Protein AF-A0A6C0CQ91-F1 (afdb_monomer_lite)

Secondary structure (DSSP, 8-state):
-HHHHHHHHHHHHHHHHHHHHHHHHHHHHHHHHTTTTTTTHHHHHHHHHHHHHHHHHHHHTT--TTHHHHHHHHHHHHHHHHHHHHHHHHHHHHHHHHHHHHHHHHHTTS---PPPEEEEEEEE-TTS-EEEEEEETTS-EEE-SHHHHTTTTS--HHHHHHHHHHHHHHHHHHHHHHHHHHHHHH-EEEEEEEEETTEEEEEEEEE-TTS-EEE-SHHHHHHS--HHHHHHTT-

pLDDT: mean 78.77, std 13.55, range [39.09, 92.25]

Organism: NCBI:txid1070528

Foldseek 3Di:
DVVVVVVVVVVVVVVVVLVVVLVVVLVVVCVVPPPVCPPVALVSLVVVLVVLVVVLVVVVVVDDPPVNVVSVSVSVSVNVNSVVRNVVRVVVVVVVVVVVVVVCVVVVVDDDDDAAFDDWDWDADPVRDIKIWTQGPVRAIDMPDPQCVVVVNPDDPVRVVVVVVVVVVVVVVVVVVVVVVVQVVPWDKDWDWDDDPPDTDIKIWTAGPVLQIDIPDPCCVVPVDDPVCVVVSPD

Structure (mmCIF, N/CA/C/O backbone):
data_AF-A0A6C0CQ91-F1
#
_entry.id   AF-A0A6C0CQ91-F1
#
loop_
_atom_site.group_PDB
_atom_site.id
_atom_site.type_symbol
_atom_site.label_atom_id
_atom_site.label_alt_id
_atom_site.label_comp_id
_atom_site.label_asym_id
_atom_site.label_entity_id
_atom_site.label_seq_id
_atom_site.pdbx_PDB_ins_code
_atom_site.Cartn_x
_atom_site.Cartn_y
_atom_site.Cartn_z
_atom_site.occupancy
_atom_site.B_iso_or_equiv
_atom_site.auth_seq_id
_atom_site.auth_comp_id
_atom_site.auth_asym_id
_atom_site.auth_atom_id
_atom_site.pdbx_PDB_model_num
ATOM 1 N N . MET A 1 1 ? -11.172 -2.357 36.834 1.00 54.47 1 MET A N 1
ATOM 2 C CA . MET A 1 1 ? -10.692 -3.351 35.844 1.00 54.47 1 MET A CA 1
ATOM 3 C C . MET A 1 1 ? -11.789 -4.317 35.374 1.00 54.47 1 MET A C 1
ATOM 5 O O . MET A 1 1 ? -11.881 -4.530 34.175 1.00 54.47 1 MET A O 1
ATOM 9 N N . GLY A 1 2 ? -12.687 -4.817 36.240 1.00 61.41 2 GLY A N 1
ATOM 10 C CA . GLY A 1 2 ? -13.741 -5.777 35.837 1.00 61.41 2 GLY A CA 1
ATOM 11 C C . GLY A 1 2 ? -14.764 -5.293 34.789 1.00 61.41 2 GLY A C 1
ATOM 12 O O . GLY A 1 2 ? -15.138 -6.052 33.903 1.00 61.41 2 GLY A O 1
ATOM 13 N N . GLN A 1 3 ? -15.167 -4.016 34.804 1.00 64.69 3 GLN A N 1
ATOM 14 C CA . GLN A 1 3 ? -16.148 -3.487 33.835 1.00 64.69 3 GLN A CA 1
ATOM 15 C C . GLN A 1 3 ? -15.609 -3.397 32.393 1.00 64.69 3 GLN A C 1
ATOM 17 O O . GLN A 1 3 ? -16.363 -3.524 31.430 1.00 64.69 3 GLN A O 1
ATOM 22 N N . GLN A 1 4 ? -14.299 -3.198 32.225 1.00 68.19 4 GLN A N 1
ATOM 23 C CA . GLN A 1 4 ? -13.660 -3.131 30.906 1.00 68.19 4 GLN A CA 1
ATOM 24 C C . GLN A 1 4 ? -13.509 -4.523 30.282 1.00 68.19 4 GLN A C 1
ATOM 26 O O . GLN A 1 4 ? -13.665 -4.677 29.071 1.00 68.19 4 GLN A O 1
ATOM 31 N N . GLN A 1 5 ? -13.267 -5.534 31.116 1.00 72.81 5 GLN A N 1
ATOM 32 C CA . GLN A 1 5 ? -13.152 -6.923 30.690 1.00 72.81 5 GLN A CA 1
ATOM 33 C C . GLN A 1 5 ? -14.504 -7.498 30.253 1.00 72.81 5 GLN A C 1
ATOM 35 O O . GLN A 1 5 ? -14.603 -8.015 29.143 1.00 72.81 5 GLN A O 1
ATOM 40 N N . ALA A 1 6 ? -15.568 -7.263 31.028 1.00 74.69 6 ALA A N 1
ATOM 41 C CA . ALA A 1 6 ? -16.928 -7.643 30.639 1.00 74.69 6 ALA A CA 1
ATOM 42 C C . ALA A 1 6 ? -17.361 -6.979 29.316 1.00 74.69 6 ALA A C 1
ATOM 44 O O . ALA A 1 6 ? -17.930 -7.621 28.435 1.00 74.69 6 ALA A O 1
ATOM 45 N N . LYS A 1 7 ? -17.023 -5.695 29.115 1.00 81.31 7 LYS A N 1
ATOM 46 C CA . LYS A 1 7 ? -17.299 -4.994 27.850 1.00 81.31 7 LYS A CA 1
ATOM 47 C C . LYS A 1 7 ? -16.539 -5.608 26.669 1.00 81.31 7 LYS A C 1
ATOM 49 O O . LYS A 1 7 ? -17.087 -5.666 25.572 1.00 81.31 7 LYS A O 1
ATOM 54 N N . ARG A 1 8 ? -15.300 -6.071 26.873 1.00 79.75 8 ARG A N 1
ATOM 55 C CA . ARG A 1 8 ? -14.505 -6.760 25.842 1.00 79.75 8 ARG A CA 1
ATOM 56 C C . ARG A 1 8 ? -15.123 -8.108 25.465 1.00 79.75 8 ARG A C 1
ATOM 58 O O . ARG A 1 8 ? -15.250 -8.389 24.279 1.00 79.75 8 ARG A O 1
ATOM 65 N N . GLU A 1 9 ? -15.542 -8.898 26.447 1.00 83.31 9 GLU A N 1
ATOM 66 C CA . GLU A 1 9 ? -16.174 -10.208 26.232 1.00 83.31 9 GLU A CA 1
ATOM 67 C C . GLU A 1 9 ? -17.495 -10.085 25.460 1.00 83.31 9 GLU A C 1
ATOM 69 O O . GLU A 1 9 ? -17.709 -10.804 24.483 1.00 83.31 9 GLU A O 1
ATOM 74 N N . ILE A 1 10 ? -18.324 -9.089 25.796 1.00 90.19 10 ILE A N 1
ATOM 75 C CA . ILE A 1 10 ? -19.561 -8.787 25.058 1.00 90.19 10 ILE A CA 1
ATOM 76 C C . ILE A 1 10 ? -19.263 -8.440 23.592 1.00 90.19 10 ILE A C 1
ATOM 78 O O . ILE A 1 10 ? -19.958 -8.913 22.696 1.00 90.19 10 ILE A O 1
ATOM 82 N N . ARG A 1 11 ? -18.223 -7.639 23.320 1.00 84.44 11 ARG A N 1
ATOM 83 C CA . ARG A 1 11 ? -17.860 -7.259 21.942 1.00 84.44 11 ARG A CA 1
ATOM 84 C C . ARG A 1 11 ? -17.362 -8.438 21.114 1.00 84.44 11 ARG A C 1
ATOM 86 O O . ARG A 1 11 ? -17.703 -8.517 19.939 1.00 84.44 11 ARG A O 1
ATOM 93 N N . ILE A 1 12 ? -16.593 -9.346 21.714 1.00 86.88 12 ILE A N 1
ATOM 94 C CA . ILE A 1 12 ? -16.134 -10.570 21.041 1.00 86.88 12 ILE A CA 1
ATOM 95 C C . ILE A 1 12 ? -17.333 -11.456 20.689 1.00 86.88 12 ILE A C 1
ATOM 97 O O . ILE A 1 12 ? -17.435 -11.917 19.556 1.00 86.88 12 ILE A O 1
ATOM 101 N N . SER A 1 13 ? -18.270 -11.633 21.625 1.00 90.38 13 SER A N 1
ATOM 102 C CA . SER A 1 13 ? -19.502 -12.391 21.381 1.00 90.38 13 SER A CA 1
ATOM 103 C C . SER A 1 13 ? -20.333 -11.780 20.244 1.00 90.38 13 SER A C 1
ATOM 105 O O . SER A 1 13 ? -20.653 -12.467 19.279 1.00 90.38 13 SER A O 1
ATOM 107 N N . GLN A 1 14 ? -20.570 -10.462 20.283 1.00 84.81 14 GLN A N 1
ATOM 108 C CA . GLN A 1 14 ? -21.278 -9.742 19.216 1.00 84.81 14 GLN A CA 1
ATOM 109 C C . GLN A 1 14 ? -20.612 -9.912 17.845 1.00 84.81 14 GLN A C 1
ATOM 111 O O . GLN A 1 14 ? -21.302 -10.110 16.848 1.00 84.81 14 GLN A O 1
ATOM 116 N N . TYR A 1 15 ? -19.280 -9.842 17.787 1.00 87.38 15 TYR A N 1
ATOM 117 C CA . TYR A 1 15 ? -18.539 -10.046 16.545 1.00 87.38 15 TYR A CA 1
ATOM 118 C C . TYR A 1 15 ? -18.723 -11.465 15.996 1.00 87.38 15 TYR A C 1
ATOM 120 O O . TYR A 1 15 ? -18.951 -11.623 14.799 1.00 87.38 15 TYR A O 1
ATOM 128 N N . ASN A 1 16 ? -18.670 -12.488 16.855 1.00 88.06 16 ASN A N 1
ATOM 129 C CA . ASN A 1 16 ? -18.864 -13.878 16.438 1.00 88.06 16 ASN A CA 1
ATOM 130 C C . ASN A 1 16 ? -20.262 -14.110 15.856 1.00 88.06 16 ASN A C 1
ATOM 132 O O . ASN A 1 16 ? -20.370 -14.699 14.786 1.00 88.06 16 ASN A O 1
ATOM 136 N N . THR A 1 17 ? -21.307 -13.567 16.485 1.00 89.06 17 THR A N 1
ATOM 137 C CA . THR A 1 17 ? -22.676 -13.651 15.951 1.00 89.06 17 THR A CA 1
ATOM 138 C C . THR A 1 17 ? -22.790 -13.004 14.569 1.00 89.06 17 THR A C 1
ATOM 140 O O . THR A 1 17 ? -23.339 -13.600 13.647 1.00 89.06 17 THR A O 1
ATOM 143 N N . ILE A 1 18 ? -22.227 -11.803 14.394 1.00 88.88 18 ILE A N 1
ATOM 144 C CA . ILE A 1 18 ? -22.249 -11.094 13.102 1.00 88.88 18 ILE A CA 1
ATOM 145 C C . ILE A 1 18 ? -21.455 -11.866 12.040 1.00 88.88 18 ILE A C 1
ATOM 147 O O . ILE A 1 18 ? -21.858 -11.919 10.880 1.00 88.88 18 ILE A O 1
ATOM 151 N N . ARG A 1 19 ? -20.328 -12.477 12.420 1.00 90.62 19 ARG A N 1
ATOM 152 C CA . ARG A 1 19 ? -19.508 -13.299 11.524 1.00 90.62 19 ARG A CA 1
ATOM 153 C C . ARG A 1 19 ? -20.273 -14.524 11.022 1.00 90.62 19 ARG A C 1
ATOM 155 O O . ARG A 1 19 ? -20.194 -14.823 9.835 1.00 90.62 19 ARG A O 1
ATOM 162 N N . GLU A 1 20 ? -20.966 -15.234 11.907 1.00 91.69 20 GLU A N 1
ATOM 163 C CA . GLU A 1 20 ? -21.774 -16.407 11.545 1.00 91.69 20 GLU A CA 1
ATOM 164 C C . GLU A 1 20 ? -22.897 -16.025 10.579 1.00 91.69 20 GLU A C 1
ATOM 166 O O . GLU A 1 20 ? -23.086 -16.670 9.551 1.00 91.69 20 GLU A O 1
ATOM 171 N N . GLU A 1 21 ? -23.579 -14.916 10.846 1.00 90.88 21 GLU A N 1
ATOM 172 C CA . GLU A 1 21 ? -24.606 -14.392 9.952 1.00 90.88 21 GLU A CA 1
ATOM 173 C C . GLU A 1 21 ? -24.046 -14.001 8.576 1.00 90.88 21 GLU A C 1
ATOM 175 O O . GLU A 1 21 ? -24.603 -14.379 7.543 1.00 90.88 21 GLU A O 1
ATOM 180 N N . ALA A 1 22 ? -22.920 -13.281 8.544 1.00 89.81 22 ALA A N 1
ATOM 181 C CA . ALA A 1 22 ? -22.248 -12.920 7.300 1.00 89.81 22 ALA A CA 1
ATOM 182 C C . ALA A 1 22 ? -21.862 -14.171 6.491 1.00 89.81 22 ALA A C 1
ATOM 184 O O . ALA A 1 22 ? -22.072 -14.204 5.276 1.00 89.81 22 ALA A O 1
ATOM 185 N N . PHE A 1 23 ? -21.380 -15.218 7.167 1.00 89.25 23 PHE A N 1
ATOM 186 C CA . PHE A 1 23 ? -21.030 -16.496 6.555 1.00 89.25 23 PHE A CA 1
ATOM 187 C C . PHE A 1 23 ? -22.239 -17.207 5.931 1.00 89.25 23 PHE A C 1
ATOM 189 O O . PHE A 1 23 ? -22.156 -17.653 4.786 1.00 89.25 23 PHE A O 1
ATOM 196 N N . GLU A 1 24 ? -23.380 -17.264 6.621 1.00 91.50 24 GLU A N 1
ATOM 197 C CA . GLU A 1 24 ? -24.603 -17.856 6.059 1.00 91.50 24 GLU A CA 1
ATOM 198 C C . GLU A 1 24 ? -25.122 -17.065 4.846 1.00 91.50 24 GLU A C 1
ATOM 200 O O . GLU A 1 24 ? -25.529 -17.653 3.839 1.00 91.50 24 GLU A O 1
ATOM 205 N N . ILE A 1 25 ? -25.033 -15.730 4.882 1.00 89.88 25 ILE A N 1
ATOM 206 C CA . ILE A 1 25 ? -25.362 -14.875 3.731 1.00 89.88 25 ILE A CA 1
ATOM 207 C C . ILE A 1 25 ? -24.431 -15.170 2.550 1.00 89.88 25 ILE A C 1
ATOM 209 O O . ILE A 1 25 ? -24.906 -15.303 1.419 1.00 89.88 25 ILE A O 1
ATOM 213 N N . PHE A 1 26 ? -23.122 -15.277 2.795 1.00 90.06 26 PHE A N 1
ATOM 214 C CA . PHE A 1 26 ? -22.146 -15.639 1.768 1.00 90.06 26 PHE A CA 1
ATOM 215 C C . PHE A 1 26 ? -22.482 -17.000 1.159 1.00 90.06 26 PHE A C 1
ATOM 217 O O . PHE A 1 26 ? -22.605 -17.100 -0.056 1.00 90.06 26 PHE A O 1
ATOM 224 N N . LYS A 1 27 ? -22.715 -18.024 1.986 1.00 89.75 27 LYS A N 1
ATOM 225 C CA . LYS A 1 27 ? -23.046 -19.380 1.536 1.00 89.75 27 LYS A CA 1
ATOM 226 C C . LYS A 1 27 ? -24.285 -19.404 0.642 1.00 89.75 27 LYS A C 1
ATOM 228 O O . LYS A 1 27 ? -24.258 -20.027 -0.419 1.00 89.75 27 LYS A O 1
ATOM 233 N N . LYS A 1 28 ? -25.346 -18.692 1.037 1.00 89.88 28 LYS A N 1
ATOM 234 C CA . LYS A 1 28 ? -26.568 -18.560 0.235 1.00 89.88 28 LYS A CA 1
ATOM 235 C C . LYS A 1 28 ? -26.280 -17.899 -1.116 1.00 89.88 28 LYS A C 1
ATOM 237 O O . LYS A 1 28 ? -26.593 -18.473 -2.150 1.00 89.88 28 LYS A O 1
ATOM 242 N N . LYS A 1 29 ? -25.616 -16.738 -1.117 1.00 84.56 29 LYS A N 1
ATOM 243 C CA . LYS A 1 29 ? -25.296 -16.001 -2.353 1.00 84.56 29 LYS A CA 1
ATOM 244 C C . LYS A 1 29 ? -24.338 -16.770 -3.263 1.00 84.56 29 LYS A C 1
ATOM 246 O O . LYS A 1 29 ? -24.513 -16.759 -4.473 1.00 84.56 29 LYS A O 1
ATOM 251 N N . ASN A 1 30 ? -23.354 -17.457 -2.698 1.00 85.44 30 ASN A N 1
ATOM 252 C CA . ASN A 1 30 ? -22.421 -18.281 -3.455 1.00 85.44 30 ASN A CA 1
ATOM 253 C C . ASN A 1 30 ? -23.129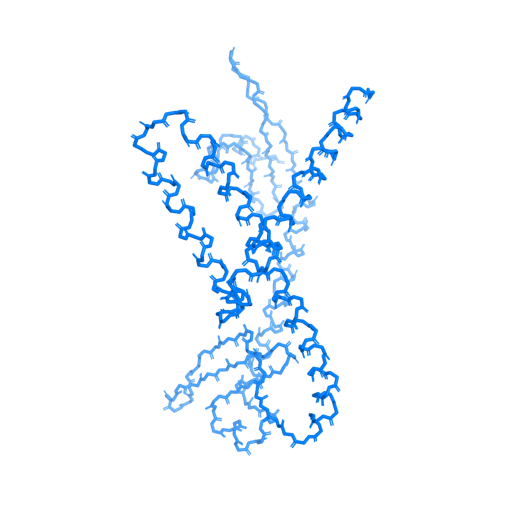 -19.480 -4.104 1.00 85.44 30 ASN A C 1
ATOM 255 O O . ASN A 1 30 ? -22.765 -19.882 -5.201 1.00 85.44 30 ASN A O 1
ATOM 259 N N . SER A 1 31 ? -24.177 -20.023 -3.475 1.00 84.31 31 SER A N 1
ATOM 260 C CA . SER A 1 31 ? -25.025 -21.038 -4.112 1.00 84.31 31 SER A CA 1
ATOM 261 C C . SER A 1 31 ? -25.822 -20.485 -5.299 1.00 84.31 31 SER A C 1
ATOM 263 O O . SER A 1 31 ? -26.063 -21.225 -6.248 1.00 84.31 31 SER A O 1
ATOM 265 N N . ASP A 1 32 ? -26.240 -19.217 -5.242 1.00 82.31 32 ASP A N 1
ATOM 266 C CA . ASP A 1 32 ? -27.055 -18.576 -6.284 1.00 82.31 32 ASP A CA 1
ATOM 267 C C . ASP A 1 32 ? -26.213 -18.095 -7.483 1.00 82.31 32 ASP A C 1
ATOM 269 O O . ASP A 1 32 ? -26.643 -18.208 -8.630 1.00 82.31 32 ASP A O 1
ATOM 273 N N . TYR A 1 33 ? -25.023 -17.538 -7.225 1.00 77.44 33 TYR A N 1
ATOM 274 C CA . TYR A 1 33 ? -24.194 -16.851 -8.230 1.00 77.44 33 TYR A CA 1
ATOM 275 C C . TYR A 1 33 ? -22.853 -17.539 -8.517 1.00 77.44 33 TYR A C 1
ATOM 277 O O . TYR A 1 33 ? -22.133 -17.106 -9.417 1.00 77.44 33 TYR A O 1
ATOM 285 N N . GLY A 1 34 ? -22.505 -18.593 -7.774 1.00 80.19 34 GLY A N 1
ATOM 286 C CA . GLY A 1 34 ? -21.203 -19.245 -7.873 1.00 80.19 34 GLY A CA 1
ATOM 287 C C . GLY A 1 34 ? -20.044 -18.283 -7.604 1.00 80.19 34 GLY A C 1
ATOM 288 O O . GLY A 1 34 ? -20.176 -17.296 -6.878 1.00 80.19 34 GLY A O 1
ATOM 289 N N . ASP A 1 35 ? -18.915 -18.555 -8.253 1.00 82.00 35 ASP A N 1
ATOM 290 C CA . ASP A 1 35 ? -17.657 -17.818 -8.090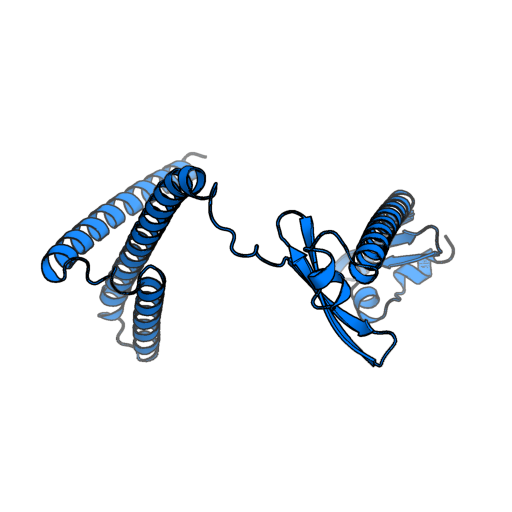 1.00 82.00 35 ASP A CA 1
ATOM 291 C C . ASP A 1 35 ? -17.579 -16.525 -8.930 1.00 82.00 35 ASP A C 1
ATOM 293 O O . ASP A 1 35 ? -16.509 -16.025 -9.260 1.00 82.00 35 ASP A O 1
ATOM 297 N N . ALA A 1 36 ? -18.725 -15.931 -9.281 1.00 77.56 36 ALA A N 1
ATOM 298 C CA . ALA A 1 36 ? -18.793 -14.722 -10.113 1.00 77.56 36 ALA A CA 1
ATOM 299 C C . ALA A 1 36 ? -18.080 -13.495 -9.498 1.00 77.56 36 ALA A C 1
ATOM 301 O O . ALA A 1 36 ? -17.909 -12.463 -10.149 1.00 77.56 36 ALA A O 1
ATOM 302 N N . PHE A 1 37 ? -17.691 -13.557 -8.219 1.00 79.94 37 PHE A N 1
ATOM 303 C CA . PHE A 1 37 ? -16.896 -12.511 -7.576 1.00 79.94 37 PHE A CA 1
ATOM 304 C C . PHE A 1 37 ? -15.397 -12.599 -7.921 1.00 79.94 37 PHE A C 1
ATOM 306 O O . PHE A 1 37 ? -14.697 -11.594 -7.772 1.00 79.94 37 PHE A O 1
ATOM 313 N N . ALA A 1 38 ? -14.913 -13.748 -8.406 1.00 82.56 38 ALA A N 1
ATOM 314 C CA . ALA A 1 38 ? -13.518 -13.982 -8.770 1.00 82.56 38 ALA A CA 1
ATOM 315 C C . ALA A 1 38 ? -13.150 -13.484 -10.180 1.00 82.56 38 ALA A C 1
ATOM 317 O O . ALA A 1 38 ? -11.978 -13.193 -10.425 1.00 82.56 38 ALA A O 1
ATOM 318 N N . ASP A 1 39 ? -14.128 -13.302 -11.077 1.00 81.38 39 ASP A N 1
ATOM 319 C CA . ASP A 1 39 ? -13.926 -12.973 -12.504 1.00 81.38 39 ASP A CA 1
ATOM 320 C C . ASP A 1 39 ? -12.984 -11.782 -12.756 1.00 81.38 39 ASP A C 1
ATOM 322 O O . ASP A 1 39 ? -12.209 -11.761 -13.711 1.00 81.38 39 ASP A O 1
ATOM 326 N N . TYR A 1 40 ? -13.035 -10.774 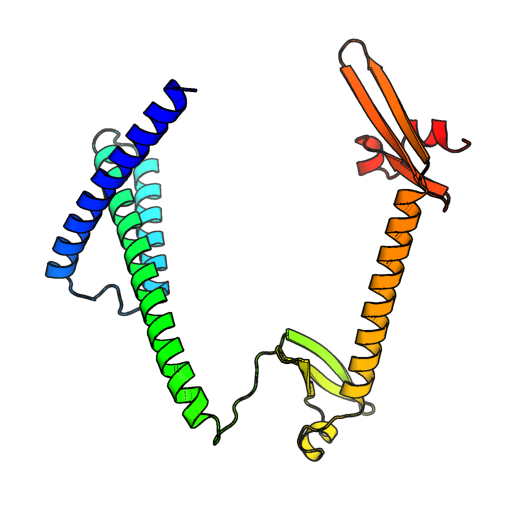-11.882 1.00 76.94 40 TYR A N 1
ATOM 327 C CA . TYR A 1 40 ? -12.225 -9.552 -11.972 1.00 76.94 40 TYR A CA 1
ATOM 328 C C . TYR A 1 40 ? -11.158 -9.460 -10.866 1.00 76.94 40 TYR A C 1
ATOM 330 O O . TYR A 1 40 ? -10.545 -8.406 -10.654 1.00 76.94 40 TYR A O 1
ATOM 338 N N . GLY A 1 41 ? -10.947 -10.554 -10.133 1.00 83.75 41 GLY A N 1
ATOM 339 C CA . GLY A 1 41 ? -10.037 -10.644 -9.002 1.00 83.75 41 GLY A CA 1
ATOM 340 C C . GLY A 1 41 ? -10.352 -9.658 -7.869 1.00 83.75 41 GLY A C 1
ATOM 341 O O . GLY A 1 41 ? -11.413 -9.034 -7.798 1.00 83.75 41 GLY A O 1
ATOM 342 N N . SER A 1 42 ? -9.374 -9.467 -6.981 1.00 85.50 42 SER A N 1
ATOM 343 C CA . SER A 1 42 ? -9.483 -8.566 -5.825 1.00 85.50 42 SER A CA 1
ATOM 344 C C . SER A 1 42 ? -9.833 -7.114 -6.194 1.00 85.50 42 SER A C 1
ATOM 346 O O . SER A 1 42 ? -10.502 -6.426 -5.425 1.00 85.50 42 SER A O 1
ATOM 348 N N . VAL A 1 43 ? -9.452 -6.646 -7.388 1.00 83.94 43 VAL A N 1
ATOM 349 C CA . VAL A 1 43 ? -9.810 -5.307 -7.889 1.00 83.94 43 VAL A CA 1
ATOM 350 C C . VAL A 1 43 ? -11.311 -5.201 -8.160 1.00 83.94 43 VAL A C 1
ATOM 352 O O . VAL A 1 43 ? -11.935 -4.217 -7.762 1.00 83.94 43 VAL A O 1
ATOM 355 N N . GLY A 1 44 ? -11.914 -6.221 -8.777 1.00 84.75 44 GLY A N 1
ATOM 356 C CA . GLY A 1 44 ? -13.358 -6.267 -9.009 1.00 84.75 44 GLY A CA 1
ATOM 357 C C . GLY A 1 44 ? -14.166 -6.203 -7.719 1.00 84.75 44 GLY A C 1
ATOM 358 O O . GLY A 1 44 ? -15.146 -5.461 -7.633 1.00 84.75 44 GLY A O 1
ATOM 359 N N . VAL A 1 45 ? -13.706 -6.909 -6.686 1.00 88.00 45 VAL A N 1
ATOM 360 C CA . VAL A 1 45 ? -14.301 -6.873 -5.346 1.00 88.00 45 VAL A CA 1
ATOM 361 C C . VAL A 1 45 ? -14.287 -5.451 -4.767 1.00 88.00 45 VAL A C 1
ATOM 363 O O . VAL A 1 45 ? -15.324 -4.968 -4.311 1.00 88.00 45 VAL A O 1
ATOM 366 N N . ILE A 1 46 ? -13.159 -4.735 -4.853 1.00 88.12 46 ILE A N 1
ATOM 367 C CA . ILE A 1 46 ? -13.042 -3.345 -4.370 1.00 88.12 46 ILE A CA 1
ATOM 368 C C . ILE A 1 46 ? -13.995 -2.407 -5.122 1.00 88.12 46 ILE A C 1
ATOM 370 O O . ILE A 1 46 ? -14.653 -1.565 -4.508 1.00 88.12 46 ILE A O 1
ATOM 374 N N . VAL A 1 47 ? -14.114 -2.559 -6.444 1.00 87.38 47 VAL A N 1
ATOM 375 C CA . VAL A 1 47 ? -15.046 -1.755 -7.252 1.00 87.38 47 VAL A CA 1
ATOM 376 C C . VAL A 1 47 ? -16.491 -1.983 -6.798 1.00 87.38 47 VAL A C 1
ATOM 378 O O . VAL A 1 47 ? -17.224 -1.017 -6.576 1.00 87.38 47 VAL A O 1
ATOM 381 N N . ARG A 1 48 ? -16.887 -3.240 -6.556 1.00 85.75 48 ARG A N 1
ATOM 382 C CA . ARG A 1 48 ? -18.227 -3.578 -6.045 1.00 85.75 48 ARG A CA 1
ATOM 383 C C . ARG A 1 48 ? -18.490 -2.998 -4.655 1.00 85.75 48 ARG A C 1
ATOM 385 O O . ARG A 1 48 ? -19.600 -2.525 -4.403 1.00 85.75 48 ARG A O 1
ATOM 392 N N . MET A 1 49 ? -17.483 -2.967 -3.779 1.00 90.62 49 MET A N 1
ATOM 393 C CA . MET A 1 49 ? -17.580 -2.262 -2.493 1.00 90.62 49 MET A CA 1
ATOM 394 C C . MET A 1 49 ? -17.839 -0.766 -2.703 1.00 90.62 49 MET A C 1
ATOM 396 O O . MET A 1 49 ? -18.752 -0.209 -2.093 1.00 90.62 49 MET A O 1
ATOM 400 N N . GLY A 1 50 ? -17.091 -0.127 -3.608 1.00 88.31 50 GLY A N 1
ATOM 401 C CA . GLY A 1 50 ? -17.260 1.286 -3.950 1.00 88.31 50 GLY A CA 1
ATOM 402 C C . GLY A 1 50 ? -18.660 1.617 -4.472 1.00 88.31 50 GLY A C 1
ATOM 403 O O . GLY A 1 50 ? -19.274 2.588 -4.026 1.00 88.31 50 GLY A O 1
ATOM 404 N N . ASP A 1 51 ? -19.212 0.784 -5.356 1.00 85.88 51 ASP A N 1
ATOM 405 C CA . ASP A 1 51 ? -20.574 0.953 -5.873 1.00 85.88 51 ASP A CA 1
ATOM 406 C C . ASP A 1 51 ? -21.631 0.852 -4.768 1.00 85.88 51 ASP A C 1
ATOM 408 O O . ASP A 1 51 ? -22.589 1.633 -4.732 1.00 85.88 51 ASP A O 1
ATOM 412 N N . LYS A 1 52 ? -21.443 -0.084 -3.833 1.00 84.56 52 LYS A N 1
ATOM 413 C CA . LYS A 1 52 ? -22.355 -0.294 -2.708 1.00 84.56 52 LYS A CA 1
ATOM 414 C C . LYS A 1 52 ? -22.311 0.876 -1.714 1.00 84.56 52 LYS A C 1
ATOM 416 O O . LYS A 1 52 ? -23.367 1.358 -1.302 1.00 84.56 52 LYS A O 1
ATOM 421 N N . ILE A 1 53 ? -21.117 1.388 -1.403 1.00 86.94 53 ILE A N 1
ATOM 422 C CA . ILE A 1 53 ? -20.920 2.576 -0.554 1.00 86.94 53 ILE A CA 1
ATOM 423 C C . ILE A 1 53 ? -21.547 3.813 -1.206 1.00 86.94 53 ILE A C 1
ATOM 425 O O . ILE A 1 53 ? -22.306 4.534 -0.558 1.00 86.94 53 ILE A O 1
ATOM 429 N N . ARG A 1 54 ? -21.297 4.036 -2.503 1.00 84.69 54 ARG A N 1
ATOM 430 C CA . ARG A 1 54 ? -21.878 5.161 -3.253 1.00 84.69 54 ARG A CA 1
ATOM 431 C C . ARG A 1 54 ? -23.406 5.108 -3.239 1.00 84.69 54 ARG A C 1
ATOM 433 O O . ARG A 1 54 ? -24.058 6.125 -3.019 1.00 84.69 54 ARG A O 1
ATOM 440 N N . ARG A 1 55 ? -23.986 3.916 -3.417 1.00 81.81 55 ARG A N 1
ATOM 441 C CA . ARG A 1 55 ? -25.439 3.712 -3.347 1.00 81.81 55 ARG A CA 1
ATOM 442 C C . ARG A 1 55 ? -26.002 4.051 -1.968 1.00 81.81 55 ARG A C 1
ATOM 444 O O . ARG A 1 55 ? -27.030 4.714 -1.908 1.00 81.81 55 ARG A O 1
ATOM 451 N N . MET A 1 56 ? -25.344 3.633 -0.888 1.00 81.94 56 MET A N 1
ATOM 452 C CA . MET A 1 56 ? -25.761 3.991 0.472 1.00 81.94 56 MET A CA 1
ATOM 453 C C . MET A 1 56 ? -25.681 5.501 0.706 1.00 81.94 56 MET A C 1
ATOM 455 O O . MET A 1 56 ? -26.668 6.097 1.118 1.00 81.94 56 MET A O 1
ATOM 459 N N . SER A 1 57 ? -24.550 6.127 0.367 1.00 77.38 57 SER A N 1
ATOM 460 C CA . SER A 1 57 ? -24.330 7.572 0.518 1.00 77.38 57 SER A CA 1
ATOM 461 C C . SER A 1 57 ? -25.414 8.405 -0.181 1.00 77.38 57 SER A C 1
ATOM 463 O O . SER A 1 57 ? -25.879 9.415 0.350 1.00 77.38 57 SER A O 1
ATOM 465 N N . ASN A 1 58 ? -25.858 7.960 -1.358 1.00 73.94 58 ASN A N 1
ATOM 466 C CA . ASN A 1 58 ? -26.929 8.613 -2.110 1.00 73.94 58 ASN A CA 1
ATOM 467 C C . ASN A 1 58 ? -28.320 8.410 -1.483 1.00 73.94 58 ASN A C 1
ATOM 469 O O . ASN A 1 58 ? -29.193 9.254 -1.665 1.00 73.94 58 ASN A O 1
ATOM 473 N N . ILE A 1 59 ? -28.551 7.302 -0.772 1.00 70.06 59 ILE A N 1
ATOM 474 C CA . ILE A 1 59 ? -29.826 7.020 -0.094 1.00 70.06 59 ILE A CA 1
ATOM 475 C C . ILE A 1 59 ? -29.920 7.822 1.208 1.00 70.06 59 ILE A C 1
ATOM 477 O O . ILE A 1 59 ? -30.907 8.522 1.400 1.00 70.06 59 ILE A O 1
ATOM 481 N N . THR A 1 60 ? -28.874 7.804 2.041 1.00 65.31 60 THR A N 1
ATOM 482 C CA . THR A 1 60 ? -28.834 8.520 3.332 1.00 65.31 60 THR A CA 1
ATOM 483 C C . THR A 1 60 ? -28.966 10.038 3.172 1.00 65.31 60 THR A C 1
ATOM 485 O O . THR A 1 60 ? -29.474 10.721 4.054 1.00 65.31 60 THR A O 1
ATOM 488 N N . SER A 1 61 ? -28.572 10.582 2.017 1.00 63.50 61 SER A N 1
ATOM 489 C CA . SER A 1 61 ? -28.746 12.009 1.708 1.00 63.50 61 SER A CA 1
ATOM 490 C C . SER A 1 61 ? -30.207 12.412 1.425 1.00 63.50 61 SER A C 1
ATOM 492 O O . SER A 1 61 ? -30.491 13.604 1.375 1.00 63.50 61 SER A O 1
ATOM 494 N N . ASN A 1 62 ? -31.127 11.450 1.243 1.00 61.19 62 ASN A N 1
ATOM 495 C CA . ASN A 1 62 ? -32.516 11.680 0.811 1.00 61.19 62 ASN A CA 1
ATOM 496 C C . ASN A 1 62 ? -33.599 11.242 1.835 1.00 61.19 62 ASN A C 1
ATOM 498 O O . ASN A 1 62 ? -34.785 11.342 1.533 1.00 61.19 62 ASN A O 1
ATOM 502 N N . SER A 1 63 ? -33.201 10.791 3.031 1.00 54.03 63 SER A N 1
ATOM 503 C CA . SER A 1 63 ? -33.999 10.539 4.252 1.00 54.03 63 SER A CA 1
ATOM 504 C C . SER A 1 63 ? -35.338 9.770 4.144 1.00 54.03 63 SER A C 1
ATOM 506 O O . SER A 1 63 ? -36.383 10.376 3.904 1.00 54.03 63 SER A O 1
ATOM 508 N N . ILE A 1 64 ? -35.342 8.476 4.512 1.00 53.06 64 ILE A N 1
ATOM 509 C CA . ILE A 1 64 ? -36.484 7.747 5.123 1.00 53.06 64 ILE A CA 1
ATOM 510 C C . ILE A 1 64 ? -35.961 6.809 6.235 1.00 53.06 64 ILE A C 1
ATOM 512 O O . ILE A 1 64 ? -35.536 5.678 6.001 1.00 53.06 64 ILE A O 1
ATOM 516 N N . THR A 1 65 ? -36.038 7.275 7.479 1.00 56.12 65 THR A N 1
ATOM 517 C CA . THR A 1 65 ? -35.221 6.840 8.630 1.00 56.12 65 THR A CA 1
ATOM 518 C C . THR A 1 65 ? -35.488 5.430 9.182 1.00 56.12 65 THR A C 1
ATOM 520 O O . THR A 1 65 ? -34.668 4.917 9.927 1.00 56.12 65 THR A O 1
ATOM 523 N N . LEU A 1 66 ? -36.597 4.770 8.834 1.00 52.91 66 LEU A N 1
ATOM 524 C CA . LEU A 1 66 ? -36.922 3.425 9.357 1.00 52.91 66 LEU A CA 1
ATOM 525 C C . LEU A 1 66 ? -36.454 2.281 8.447 1.00 52.91 66 LEU A C 1
ATOM 527 O O . LEU A 1 66 ? -36.099 1.214 8.930 1.00 52.91 66 LEU A O 1
ATOM 531 N N . VAL A 1 67 ? -36.424 2.506 7.132 1.00 56.66 67 VAL A N 1
ATOM 532 C CA . VAL A 1 67 ? -35.959 1.513 6.142 1.00 56.66 67 VAL A CA 1
ATOM 533 C C . VAL A 1 67 ? -34.439 1.618 5.941 1.00 56.66 67 VAL A C 1
ATOM 535 O O . VAL A 1 67 ? -33.803 0.719 5.395 1.00 56.66 67 VAL A O 1
ATOM 538 N N . GLU A 1 68 ? -33.833 2.723 6.377 1.00 60.41 68 GLU A N 1
ATOM 539 C CA . GLU A 1 68 ? -32.400 2.972 6.232 1.00 60.41 68 GLU A CA 1
ATOM 540 C C . GLU A 1 68 ? -31.525 2.142 7.176 1.00 60.41 68 GLU A C 1
ATOM 542 O O . GLU A 1 68 ? -30.471 1.695 6.735 1.00 60.41 68 GLU A O 1
ATOM 547 N N . ASP A 1 69 ? -31.958 1.858 8.408 1.00 59.94 69 ASP A N 1
ATOM 548 C CA . ASP A 1 69 ? -31.150 1.087 9.367 1.00 59.94 69 ASP A CA 1
ATOM 549 C C . ASP A 1 69 ? -30.991 -0.388 8.955 1.00 59.94 69 ASP A C 1
ATOM 551 O O . ASP A 1 69 ? -29.886 -0.936 9.015 1.00 59.94 69 ASP A O 1
ATOM 555 N N . GLU A 1 70 ? -32.061 -1.021 8.458 1.00 59.84 70 GLU A N 1
ATOM 556 C CA . GLU A 1 70 ? -32.018 -2.390 7.917 1.00 59.84 70 GLU A CA 1
ATOM 557 C C . GLU A 1 70 ? -31.133 -2.446 6.660 1.00 59.84 70 GLU A C 1
ATOM 559 O O . GLU A 1 70 ? -30.226 -3.272 6.552 1.00 59.84 70 GLU A O 1
ATOM 564 N N . ARG A 1 71 ? -31.278 -1.459 5.765 1.00 72.44 71 ARG A N 1
ATOM 565 C CA . ARG A 1 71 ? -30.438 -1.324 4.563 1.00 72.44 71 ARG A CA 1
ATOM 566 C C . ARG A 1 71 ? -28.970 -1.045 4.869 1.00 72.44 71 ARG A C 1
ATOM 568 O O . ARG A 1 71 ? -28.095 -1.498 4.123 1.00 72.44 71 ARG A O 1
ATOM 575 N N . LEU A 1 72 ? -28.690 -0.274 5.916 1.00 82.62 72 LEU A N 1
ATOM 576 C CA . LEU A 1 72 ? -27.341 0.047 6.365 1.00 82.62 72 LEU A CA 1
ATOM 577 C C . LEU A 1 72 ? -26.668 -1.207 6.907 1.00 82.62 72 LEU A C 1
ATOM 579 O O . LEU A 1 72 ? -25.561 -1.534 6.480 1.00 82.62 72 LEU A O 1
ATOM 583 N N . ARG A 1 73 ? -27.359 -1.936 7.786 1.00 86.81 73 ARG A N 1
ATOM 584 C CA . ARG A 1 73 ? -26.870 -3.191 8.355 1.00 86.81 73 ARG A CA 1
ATOM 585 C C . ARG A 1 73 ? -26.578 -4.228 7.275 1.00 86.81 73 ARG A C 1
ATOM 587 O O . ARG A 1 73 ? -25.467 -4.752 7.238 1.00 86.81 73 ARG A O 1
ATOM 594 N N . ASP A 1 74 ? -27.517 -4.450 6.360 1.00 87.12 74 ASP A N 1
ATOM 595 C CA . ASP A 1 74 ? -27.339 -5.375 5.236 1.00 87.12 74 ASP A CA 1
ATOM 596 C C . ASP A 1 74 ? -26.164 -4.973 4.349 1.00 87.12 74 ASP A C 1
ATOM 598 O O . ASP A 1 74 ? -25.389 -5.809 3.886 1.00 87.12 74 ASP A O 1
ATOM 602 N N . THR A 1 75 ? -25.990 -3.671 4.126 1.00 87.94 75 THR A N 1
ATOM 603 C CA . THR A 1 75 ? -24.861 -3.189 3.338 1.00 87.94 75 THR A CA 1
ATOM 604 C C . THR A 1 75 ? -23.534 -3.362 4.074 1.00 87.94 75 THR A C 1
ATOM 606 O O . THR A 1 75 ? -22.544 -3.715 3.442 1.00 87.94 75 THR A O 1
ATOM 609 N N . LEU A 1 76 ? -23.485 -3.150 5.389 1.00 90.06 76 LEU A N 1
ATOM 610 C CA . LEU A 1 76 ? -22.282 -3.404 6.184 1.00 90.06 76 LEU A CA 1
ATOM 611 C C . LEU A 1 76 ? -21.926 -4.897 6.201 1.00 90.06 76 LEU A C 1
ATOM 613 O O . LEU A 1 76 ? -20.747 -5.231 6.092 1.00 90.06 76 LEU A O 1
ATOM 617 N N . LEU A 1 77 ? -22.922 -5.786 6.260 1.00 90.50 77 LEU A N 1
ATOM 618 C CA . LEU A 1 77 ? -22.730 -7.233 6.110 1.00 90.50 77 LEU A CA 1
ATOM 619 C C . LEU A 1 77 ? -22.204 -7.596 4.717 1.00 90.50 77 LEU A C 1
ATOM 621 O O . LEU A 1 77 ? -21.248 -8.363 4.598 1.00 90.50 77 LEU A O 1
ATOM 625 N N . ASP A 1 78 ? -22.764 -6.999 3.662 1.00 89.44 78 ASP A N 1
ATOM 626 C CA . ASP A 1 78 ? -22.261 -7.172 2.298 1.00 89.44 78 ASP A CA 1
ATOM 627 C C . ASP A 1 78 ? -20.805 -6.711 2.177 1.00 89.44 78 ASP A C 1
ATOM 629 O O . ASP A 1 78 ? -19.986 -7.418 1.597 1.00 89.44 78 ASP A O 1
ATOM 633 N N . LEU A 1 79 ? -20.459 -5.551 2.742 1.00 92.19 79 LEU A N 1
ATOM 634 C CA . LEU A 1 79 ? -19.091 -5.028 2.727 1.00 92.19 79 LEU A CA 1
ATOM 635 C C . LEU A 1 79 ? -18.122 -5.923 3.508 1.00 92.19 79 LEU A C 1
ATOM 637 O O . LEU A 1 79 ? -16.995 -6.117 3.054 1.00 92.19 79 LEU A O 1
ATOM 641 N N . ALA A 1 80 ? -18.552 -6.500 4.635 1.00 92.25 80 ALA A N 1
ATOM 642 C CA . ALA A 1 80 ? -17.759 -7.478 5.375 1.00 92.25 80 ALA A CA 1
ATOM 643 C C . ALA A 1 80 ? -17.480 -8.726 4.523 1.00 92.25 80 ALA A C 1
ATOM 645 O O . ALA A 1 80 ? -16.332 -9.155 4.423 1.00 92.25 80 ALA A O 1
ATOM 646 N N . ASN A 1 81 ? -18.496 -9.253 3.836 1.00 92.25 81 ASN A N 1
ATOM 647 C CA . ASN A 1 81 ? -18.332 -10.385 2.926 1.00 92.25 81 ASN A CA 1
ATOM 648 C C . ASN A 1 81 ? -17.451 -10.047 1.719 1.00 92.25 81 ASN A C 1
ATOM 650 O O . ASN A 1 81 ? -16.601 -10.852 1.356 1.00 92.25 81 ASN A O 1
ATOM 654 N N . TYR A 1 82 ? -17.583 -8.856 1.125 1.00 92.12 82 TYR A N 1
ATOM 655 C CA . TYR A 1 82 ? -16.675 -8.418 0.062 1.00 92.12 82 TYR A CA 1
ATOM 656 C C . TYR A 1 82 ? -15.228 -8.334 0.551 1.00 92.12 82 TYR A C 1
ATOM 658 O O . TYR A 1 82 ? -14.334 -8.795 -0.148 1.00 92.12 82 TYR A O 1
ATOM 666 N N . ALA A 1 83 ? -14.979 -7.827 1.759 1.00 92.25 83 ALA A N 1
ATOM 667 C CA . ALA A 1 83 ? -13.630 -7.816 2.318 1.00 92.25 83 ALA A CA 1
ATOM 668 C C . ALA A 1 83 ? -13.062 -9.239 2.481 1.00 92.25 83 ALA A C 1
ATOM 670 O O . ALA A 1 83 ? -11.921 -9.485 2.096 1.00 92.25 83 ALA A O 1
ATOM 671 N N . VAL A 1 84 ? -13.865 -10.184 2.986 1.00 91.88 84 VAL A N 1
ATOM 672 C CA . VAL A 1 84 ? -13.462 -11.595 3.125 1.00 91.88 84 VAL A CA 1
ATOM 673 C C . VAL A 1 84 ? -13.198 -12.239 1.761 1.00 91.88 84 VAL A C 1
ATOM 675 O O . VAL A 1 84 ? -12.151 -12.850 1.585 1.00 91.88 84 VAL A O 1
ATOM 678 N N . MET A 1 85 ? -14.077 -12.049 0.773 1.00 89.31 85 MET A N 1
ATOM 679 C CA . MET A 1 85 ? -13.878 -12.556 -0.594 1.00 89.31 85 MET A CA 1
ATOM 680 C C . MET A 1 85 ? -12.626 -11.961 -1.251 1.00 89.31 85 MET A C 1
ATOM 682 O O . MET A 1 85 ? -11.868 -12.664 -1.910 1.00 89.31 85 MET A O 1
ATOM 686 N N . GLY A 1 86 ? -12.362 -10.670 -1.038 1.00 89.62 86 GLY A N 1
ATOM 687 C CA . GLY A 1 86 ? -11.139 -10.024 -1.511 1.00 89.62 86 GLY A CA 1
ATOM 688 C C . GLY A 1 86 ? -9.882 -10.646 -0.901 1.00 89.62 86 GLY A C 1
ATOM 689 O O . GLY A 1 86 ? -8.908 -10.858 -1.619 1.00 89.62 86 GLY A O 1
ATOM 690 N N . LEU A 1 87 ? -9.920 -10.978 0.393 1.00 88.12 87 LEU A N 1
ATOM 691 C CA . LEU A 1 87 ? -8.840 -11.701 1.068 1.00 88.12 87 LEU A CA 1
ATOM 692 C C . LEU A 1 87 ? -8.686 -13.128 0.536 1.00 88.12 87 LEU A C 1
ATOM 694 O O . LEU A 1 87 ? -7.562 -13.525 0.266 1.00 88.12 87 LEU A O 1
ATOM 698 N N . MET A 1 88 ? -9.781 -13.860 0.297 1.00 88.19 88 MET A N 1
ATOM 699 C CA . MET A 1 88 ? -9.729 -15.194 -0.321 1.00 88.19 88 MET A CA 1
ATOM 700 C C . MET A 1 88 ? -8.978 -15.156 -1.658 1.00 88.19 88 MET A C 1
ATOM 702 O O . MET A 1 88 ? -8.054 -15.936 -1.859 1.00 88.19 88 MET A O 1
ATOM 706 N N . LEU A 1 89 ? -9.288 -14.183 -2.522 1.00 87.38 89 LEU A N 1
ATOM 707 C CA . LEU A 1 89 ? -8.615 -14.013 -3.815 1.00 87.38 89 LEU A CA 1
ATOM 708 C C . LEU A 1 89 ? -7.140 -13.597 -3.681 1.00 87.38 89 LEU A C 1
ATOM 710 O O . LEU A 1 89 ? -6.323 -13.931 -4.537 1.00 87.38 89 LEU A O 1
ATOM 714 N N . LEU A 1 90 ? -6.782 -12.839 -2.640 1.00 85.38 90 LEU A N 1
ATOM 715 C CA . LEU A 1 90 ? -5.386 -12.484 -2.357 1.00 85.38 90 LEU A CA 1
ATOM 716 C C . LEU A 1 90 ? -4.596 -13.679 -1.810 1.00 85.38 90 LEU A C 1
ATOM 718 O O . LEU A 1 90 ? -3.448 -13.875 -2.199 1.00 85.38 90 LEU A O 1
ATOM 722 N N . ASP A 1 91 ? -5.211 -14.492 -0.956 1.00 84.94 91 ASP A N 1
ATOM 723 C CA . ASP A 1 91 ? -4.608 -15.702 -0.399 1.00 84.94 91 ASP A CA 1
ATOM 724 C C . ASP A 1 91 ? -4.481 -16.808 -1.457 1.00 84.94 91 ASP A C 1
ATOM 726 O O . ASP A 1 91 ? -3.532 -17.588 -1.442 1.00 84.94 91 ASP A O 1
ATOM 730 N N . GLU A 1 92 ? -5.405 -16.873 -2.416 1.00 80.88 92 GLU A N 1
ATOM 731 C CA . GLU A 1 92 ? -5.285 -17.731 -3.595 1.00 80.88 92 GLU A CA 1
ATOM 732 C C . GLU A 1 92 ? -4.178 -17.259 -4.526 1.00 80.88 92 GLU A C 1
ATOM 734 O O . GLU A 1 92 ? -3.389 -18.084 -4.979 1.00 80.88 92 GLU A O 1
ATOM 739 N N . LYS A 1 93 ? -4.067 -15.946 -4.770 1.00 72.62 93 LYS A N 1
ATOM 740 C CA . LYS A 1 93 ? -2.937 -15.388 -5.518 1.00 72.62 93 LYS A CA 1
ATOM 741 C C . LYS A 1 93 ? -1.618 -15.671 -4.828 1.00 72.62 93 LYS A C 1
ATOM 743 O O . LYS A 1 93 ? -0.728 -16.136 -5.508 1.00 72.62 93 LYS A O 1
ATOM 748 N N . SER A 1 94 ? -1.498 -15.499 -3.514 1.00 67.75 94 SER A N 1
ATOM 749 C CA . SER A 1 94 ? -0.247 -15.794 -2.803 1.00 67.75 94 SER A CA 1
ATOM 750 C C . SER A 1 94 ? 0.086 -17.291 -2.785 1.00 67.75 94 SER A C 1
ATOM 752 O O . SER A 1 94 ? 1.253 -17.667 -2.859 1.00 67.75 94 SER A O 1
ATOM 754 N N . LYS A 1 95 ? -0.916 -18.179 -2.758 1.00 64.38 95 LYS A N 1
ATOM 755 C CA . LYS A 1 95 ? -0.719 -19.633 -2.921 1.00 64.38 95 LYS A CA 1
ATOM 756 C C . LYS A 1 95 ? -0.353 -20.025 -4.350 1.00 64.38 95 LYS A C 1
ATOM 758 O O . LYS A 1 95 ? 0.496 -20.887 -4.548 1.00 64.38 95 LYS A O 1
ATOM 763 N N . ALA A 1 96 ? -0.974 -19.400 -5.345 1.00 59.53 96 ALA A N 1
ATOM 764 C CA . ALA A 1 96 ? -0.622 -19.584 -6.745 1.00 59.53 96 ALA A CA 1
ATOM 765 C C . ALA A 1 96 ? 0.773 -19.015 -7.029 1.00 59.53 96 ALA A C 1
ATOM 767 O O . ALA A 1 96 ? 1.561 -19.681 -7.678 1.00 59.53 96 ALA A O 1
ATOM 768 N N . GLU A 1 97 ? 1.102 -17.841 -6.495 1.00 57.38 97 GLU A N 1
ATOM 769 C CA . GLU A 1 97 ? 2.402 -17.174 -6.583 1.00 57.38 97 GLU A CA 1
ATOM 770 C C . GLU A 1 97 ? 3.477 -17.962 -5.846 1.00 57.38 97 GLU A C 1
ATOM 772 O O . GLU A 1 97 ? 4.536 -18.117 -6.418 1.00 57.38 97 GLU A O 1
ATOM 777 N N . SER A 1 98 ? 3.215 -18.558 -4.679 1.00 56.88 98 SER A N 1
ATOM 778 C CA . SER A 1 98 ? 4.188 -19.431 -3.995 1.00 56.88 98 SER A CA 1
ATOM 779 C C . SER A 1 98 ? 4.376 -20.783 -4.695 1.00 56.88 98 SER A C 1
ATOM 781 O O . SER A 1 98 ? 5.499 -21.262 -4.809 1.00 56.88 98 SER A O 1
ATOM 783 N N . ALA A 1 99 ? 3.313 -21.379 -5.251 1.00 59.00 99 ALA A N 1
ATOM 784 C CA . ALA A 1 99 ? 3.424 -22.577 -6.093 1.00 59.00 99 ALA A CA 1
ATOM 785 C C . ALA A 1 99 ? 4.083 -22.283 -7.455 1.00 59.00 99 ALA A C 1
ATOM 787 O O . ALA A 1 99 ? 4.702 -23.162 -8.061 1.00 59.00 99 ALA A O 1
ATOM 788 N N . ILE A 1 100 ? 3.938 -21.052 -7.954 1.00 55.97 100 ILE A N 1
ATOM 789 C CA . ILE A 1 100 ? 4.655 -20.535 -9.116 1.00 55.97 100 ILE A CA 1
ATOM 790 C C . ILE A 1 100 ? 6.095 -20.243 -8.722 1.00 55.97 100 ILE A C 1
ATOM 792 O O . ILE A 1 100 ? 6.946 -20.698 -9.449 1.00 55.97 100 ILE A O 1
ATOM 796 N N . GLU A 1 101 ? 6.405 -19.597 -7.601 1.00 52.75 101 GLU A N 1
ATOM 797 C CA . GLU A 1 101 ? 7.763 -19.325 -7.108 1.00 52.75 101 GLU A CA 1
ATOM 798 C C . GLU A 1 101 ? 8.544 -20.625 -6.921 1.00 52.75 101 GLU A C 1
ATOM 800 O O . GLU A 1 101 ? 9.658 -20.720 -7.415 1.00 52.75 101 GLU A O 1
ATOM 805 N N . GLU A 1 102 ? 7.938 -21.674 -6.359 1.00 54.28 102 GLU A N 1
ATOM 806 C CA . GLU A 1 102 ? 8.570 -22.994 -6.230 1.00 54.28 102 GLU A CA 1
ATOM 807 C C . GLU A 1 102 ? 8.808 -23.663 -7.602 1.00 54.28 102 GLU A C 1
ATOM 809 O O . GLU A 1 102 ? 9.833 -24.307 -7.833 1.00 54.28 102 GLU A O 1
ATOM 814 N N . LYS A 1 103 ? 7.903 -23.481 -8.575 1.00 47.56 103 LYS A N 1
ATOM 815 C CA . LYS A 1 103 ? 8.107 -23.953 -9.962 1.00 47.56 103 LYS A CA 1
ATOM 816 C C . LYS A 1 103 ? 9.061 -23.066 -10.764 1.00 47.56 103 LYS A C 1
ATOM 818 O O . LYS A 1 103 ? 9.772 -23.565 -11.625 1.00 47.56 103 LYS A O 1
ATOM 823 N N . VAL A 1 104 ? 9.083 -21.770 -10.497 1.00 48.34 104 VAL A N 1
ATOM 824 C CA . VAL A 1 104 ? 9.869 -20.730 -11.161 1.00 48.34 104 VAL A CA 1
ATOM 825 C C . VAL A 1 104 ? 11.298 -20.793 -10.657 1.00 48.34 104 VAL A C 1
ATOM 827 O O . VAL A 1 104 ? 12.195 -20.714 -11.473 1.00 48.34 104 VAL A O 1
ATOM 830 N N . GLU A 1 105 ? 11.559 -21.093 -9.390 1.00 44.88 105 GLU A N 1
ATOM 831 C CA . GLU A 1 105 ? 12.908 -21.395 -8.900 1.00 44.88 105 GLU A CA 1
ATOM 832 C C . GLU A 1 105 ? 13.499 -22.637 -9.600 1.00 44.88 105 GLU A C 1
ATOM 834 O O . GLU A 1 105 ? 14.692 -22.679 -9.897 1.00 44.88 105 GLU A O 1
ATOM 839 N N . ASN A 1 106 ? 12.644 -23.583 -10.008 1.00 44.94 106 ASN A N 1
ATOM 840 C CA . ASN A 1 106 ? 13.025 -24.737 -10.829 1.00 44.94 106 ASN A CA 1
ATOM 841 C C . ASN A 1 106 ? 13.103 -24.451 -12.351 1.00 44.94 106 ASN A C 1
ATOM 843 O O . ASN A 1 106 ? 13.740 -25.215 -13.073 1.00 44.94 106 ASN A O 1
ATOM 847 N N . ILE A 1 107 ? 12.487 -23.372 -12.858 1.00 39.97 107 ILE A N 1
ATOM 848 C CA . ILE A 1 107 ? 12.457 -22.992 -14.293 1.00 39.97 107 ILE A CA 1
ATOM 849 C C . ILE A 1 107 ? 13.439 -21.845 -14.623 1.00 39.97 107 ILE A C 1
ATOM 851 O O . ILE A 1 107 ? 13.964 -21.774 -15.733 1.00 39.97 107 ILE A O 1
ATOM 855 N N . VAL A 1 108 ? 13.742 -20.952 -13.675 1.00 44.12 108 VAL A N 1
ATOM 856 C CA . VAL A 1 108 ? 14.573 -19.734 -13.836 1.00 44.12 108 VAL A CA 1
ATOM 857 C C . VAL A 1 108 ? 16.066 -20.042 -14.010 1.00 44.12 108 VAL A C 1
ATOM 859 O O . VAL A 1 108 ? 16.877 -19.138 -14.195 1.00 44.12 108 VAL A O 1
ATOM 862 N N . LEU A 1 109 ? 16.433 -21.319 -14.101 1.00 46.22 109 LEU A N 1
ATOM 863 C CA . LEU A 1 109 ? 17.697 -21.721 -14.707 1.00 46.22 109 LEU A CA 1
ATOM 864 C C . LEU A 1 109 ? 17.787 -21.411 -16.217 1.00 46.22 109 LEU A C 1
ATOM 866 O O . LEU A 1 109 ? 18.913 -21.391 -16.703 1.00 46.22 109 LEU A O 1
ATOM 870 N N . ASP A 1 110 ? 16.689 -21.114 -16.940 1.00 40.28 110 ASP A N 1
ATOM 871 C CA . ASP A 1 110 ? 16.754 -21.070 -18.418 1.00 40.28 110 ASP A CA 1
ATOM 872 C C . ASP A 1 110 ? 16.277 -19.801 -19.166 1.00 40.28 110 ASP A C 1
ATOM 874 O O . ASP A 1 110 ? 16.622 -19.665 -20.334 1.00 40.28 110 ASP A O 1
ATOM 878 N N . HIS A 1 111 ? 15.574 -18.807 -18.589 1.00 42.72 111 HIS A N 1
ATOM 879 C CA . HIS A 1 111 ? 15.246 -17.578 -19.361 1.00 42.72 111 HIS A CA 1
ATOM 880 C C . HIS A 1 111 ? 14.988 -16.300 -18.525 1.00 42.72 111 HIS A C 1
ATOM 882 O O . HIS A 1 111 ? 14.144 -16.268 -17.636 1.00 42.72 111 HIS A O 1
ATOM 888 N N . VAL A 1 112 ? 15.705 -15.212 -18.857 1.00 43.06 112 VAL A N 1
ATOM 889 C CA . VAL A 1 112 ? 15.796 -13.929 -18.119 1.00 43.06 112 VAL A CA 1
ATOM 890 C C . VAL A 1 112 ? 14.838 -12.851 -18.672 1.00 43.06 112 VAL A C 1
ATOM 892 O O . VAL A 1 112 ? 14.946 -12.484 -19.840 1.00 43.06 112 VAL A O 1
ATOM 895 N N . LEU A 1 113 ? 13.987 -12.251 -17.821 1.00 39.09 113 LEU A N 1
ATOM 896 C CA . LEU A 1 113 ? 13.280 -10.972 -18.060 1.00 39.09 113 LEU A CA 1
ATOM 897 C C . LEU A 1 113 ? 13.609 -9.949 -16.941 1.00 39.09 113 LEU A C 1
ATOM 899 O O . LEU A 1 113 ? 13.844 -10.355 -15.802 1.00 39.09 113 LEU A O 1
ATOM 903 N N . PRO A 1 114 ? 13.697 -8.633 -17.244 1.00 45.38 114 PRO A N 1
ATOM 904 C CA . PRO A 1 114 ? 14.447 -7.665 -16.439 1.00 45.38 114 PRO A CA 1
ATOM 905 C C . PRO A 1 114 ? 13.717 -7.180 -15.177 1.00 45.38 114 PRO A C 1
ATOM 907 O O . PRO A 1 114 ? 12.513 -6.944 -15.163 1.00 45.38 114 PRO A O 1
ATOM 910 N N . LEU A 1 115 ? 14.507 -6.980 -14.124 1.00 41.81 115 LEU A N 1
ATOM 911 C CA . LEU A 1 115 ? 14.077 -6.699 -12.754 1.00 41.81 115 LEU A CA 1
ATOM 912 C C . LEU A 1 115 ? 13.462 -5.295 -12.562 1.00 41.81 115 LEU A C 1
ATOM 914 O O . LEU A 1 115 ? 13.805 -4.364 -13.295 1.00 41.81 115 LEU A O 1
ATOM 918 N N . PRO A 1 116 ? 12.593 -5.104 -11.547 1.00 51.31 116 PRO A N 1
ATOM 919 C CA . PRO A 1 116 ? 11.975 -3.811 -11.246 1.00 51.31 116 PRO A CA 1
ATOM 920 C C . PRO A 1 116 ? 13.000 -2.723 -10.867 1.00 51.31 116 PRO A C 1
ATOM 922 O O . PRO A 1 116 ? 13.928 -2.952 -10.088 1.00 51.31 116 PRO A O 1
ATOM 925 N N . THR A 1 117 ? 12.797 -1.508 -11.397 1.00 56.12 117 THR A N 1
ATOM 926 C CA . THR A 1 117 ? 13.667 -0.326 -11.224 1.00 56.12 117 THR A CA 1
ATOM 927 C C . THR A 1 117 ? 13.229 0.573 -10.055 1.00 56.12 117 THR A C 1
ATOM 929 O O . THR A 1 117 ? 12.121 1.095 -10.060 1.00 56.12 117 THR A O 1
ATOM 932 N N . VAL A 1 118 ? 14.130 0.831 -9.104 1.00 65.44 118 VAL A N 1
ATOM 933 C CA . VAL A 1 118 ? 13.995 1.680 -7.900 1.00 65.44 118 VAL A CA 1
ATOM 934 C C . VAL A 1 118 ? 14.282 3.165 -8.156 1.00 65.44 118 VAL A C 1
ATOM 936 O O . VAL A 1 118 ? 13.596 4.025 -7.616 1.00 65.44 118 VAL A O 1
ATOM 939 N N . HIS A 1 119 ? 15.288 3.503 -8.970 1.00 73.75 119 HIS A N 1
ATOM 940 C CA . HIS A 1 119 ? 15.637 4.904 -9.261 1.00 73.75 119 HIS A CA 1
ATOM 941 C C . HIS A 1 119 ? 15.950 5.113 -10.735 1.00 73.75 119 HIS A C 1
ATOM 943 O O . HIS A 1 119 ? 16.627 4.281 -11.331 1.00 73.75 119 HIS A O 1
ATOM 949 N N . LYS A 1 120 ? 15.522 6.254 -11.294 1.00 85.81 120 LYS A N 1
ATOM 950 C CA . LYS A 1 120 ? 15.822 6.668 -12.672 1.00 85.81 120 LYS A CA 1
ATOM 951 C C . LYS A 1 120 ? 16.503 8.034 -12.709 1.00 85.81 120 LYS A C 1
ATOM 953 O O . LYS A 1 120 ? 16.097 8.944 -11.989 1.00 85.81 120 LYS A O 1
ATOM 958 N N . LYS A 1 121 ? 17.525 8.181 -13.553 1.00 86.94 121 LYS A N 1
ATOM 959 C CA . LYS A 1 121 ? 18.247 9.440 -13.785 1.00 86.94 121 LYS A CA 1
ATOM 960 C C . LYS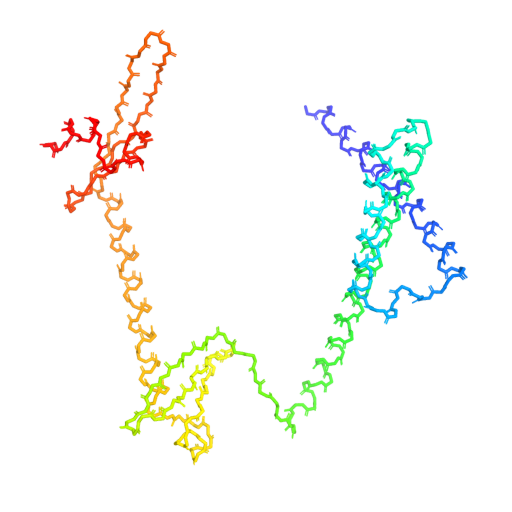 A 1 121 ? 18.479 9.642 -15.280 1.00 86.94 121 LYS A C 1
ATOM 962 O O . LYS A 1 121 ? 19.064 8.777 -15.926 1.00 86.94 121 LYS A O 1
ATOM 967 N N . TRP A 1 122 ? 18.066 10.795 -15.794 1.00 90.19 122 TRP A N 1
ATOM 968 C CA . TRP A 1 122 ? 18.364 11.239 -17.155 1.00 90.19 122 TRP A CA 1
ATOM 969 C C . TRP A 1 122 ? 19.731 11.918 -17.192 1.00 90.19 122 TRP A C 1
ATOM 971 O O . TRP A 1 122 ? 20.085 12.659 -16.269 1.00 90.19 122 TRP A O 1
ATOM 981 N N . ILE A 1 123 ? 20.511 11.641 -18.231 1.00 88.25 123 ILE A N 1
ATOM 982 C CA . ILE A 1 123 ? 21.796 12.293 -18.480 1.00 88.25 123 ILE A CA 1
ATOM 983 C C . ILE A 1 123 ? 21.940 12.635 -19.958 1.00 88.25 123 ILE A C 1
ATOM 985 O O . ILE A 1 123 ? 21.398 11.941 -20.813 1.00 88.25 123 ILE A O 1
ATOM 989 N N . THR A 1 124 ? 22.751 13.645 -20.242 1.00 88.44 124 THR A N 1
ATOM 990 C CA . THR A 1 124 ? 23.164 13.996 -21.601 1.00 88.44 124 THR A CA 1
ATOM 991 C C . THR A 1 124 ? 24.587 13.496 -21.836 1.00 88.44 124 THR A C 1
ATOM 993 O O . THR A 1 124 ? 25.488 13.697 -21.016 1.00 88.44 124 THR A O 1
ATOM 996 N N . GLY A 1 125 ? 24.781 12.786 -22.938 1.00 79.69 125 GLY A N 1
ATOM 997 C CA . GLY A 1 125 ? 26.047 12.267 -23.412 1.00 79.69 125 GLY A CA 1
ATOM 998 C C . GLY A 1 125 ? 26.951 13.354 -23.976 1.00 79.69 125 GLY A C 1
ATOM 999 O O . GLY A 1 125 ? 26.549 14.487 -24.223 1.00 79.69 125 GLY A O 1
ATOM 1000 N N . SER A 1 126 ? 28.201 12.975 -24.233 1.00 76.94 126 SER A N 1
ATOM 1001 C CA . SER A 1 126 ? 29.236 13.867 -24.776 1.00 76.94 126 SER A CA 1
ATOM 1002 C C . SER A 1 126 ? 28.887 14.447 -26.154 1.00 76.94 126 SER A C 1
ATOM 1004 O O . SER A 1 126 ? 29.398 15.504 -26.503 1.00 76.94 126 SER A O 1
ATOM 1006 N N . ASN A 1 127 ? 28.007 13.774 -26.899 1.00 78.81 127 ASN A N 1
ATOM 1007 C CA . ASN A 1 127 ? 27.570 14.162 -28.239 1.00 78.81 127 ASN A CA 1
ATOM 1008 C C . ASN A 1 127 ? 26.174 14.818 -28.248 1.00 78.81 127 ASN A C 1
ATOM 1010 O O . ASN A 1 127 ? 25.637 15.071 -29.318 1.00 78.81 127 ASN A O 1
ATOM 1014 N N . GLY A 1 128 ? 25.579 15.078 -27.076 1.00 80.88 128 GLY A N 1
ATOM 1015 C CA . GLY A 1 128 ? 24.226 15.638 -26.954 1.00 80.88 128 GLY A CA 1
ATOM 1016 C C . GLY A 1 128 ? 23.097 14.606 -26.836 1.00 80.88 128 GLY A C 1
ATOM 1017 O O . GLY A 1 128 ? 21.970 14.993 -26.553 1.00 80.88 128 GLY A O 1
ATOM 1018 N N . ASP A 1 129 ? 23.385 13.312 -26.986 1.00 84.88 129 ASP A N 1
ATOM 1019 C CA . ASP A 1 129 ? 22.382 12.244 -26.853 1.00 84.88 129 ASP A CA 1
ATOM 1020 C C . ASP A 1 129 ? 21.868 12.104 -25.416 1.00 84.88 129 ASP A C 1
ATOM 1022 O O . ASP A 1 129 ? 22.643 12.196 -24.465 1.00 84.88 129 ASP A O 1
ATOM 1026 N N . GLU A 1 130 ? 20.591 11.791 -25.226 1.00 89.50 130 GLU A N 1
ATOM 1027 C CA . GLU A 1 130 ? 20.032 11.544 -23.895 1.00 89.50 130 GLU A CA 1
ATOM 1028 C C . GLU A 1 130 ? 20.026 10.051 -23.542 1.00 89.50 130 GLU A C 1
ATOM 1030 O O . GLU A 1 130 ? 19.641 9.199 -24.342 1.00 89.50 130 GLU A O 1
ATOM 1035 N N . TYR A 1 131 ? 20.428 9.722 -22.312 1.00 87.88 131 TYR A N 1
ATOM 1036 C CA . TYR A 1 131 ? 20.409 8.356 -21.786 1.00 87.88 131 TYR A CA 1
ATOM 1037 C C . TYR A 1 131 ? 19.703 8.284 -20.432 1.00 87.88 131 TYR A C 1
ATOM 1039 O O . TYR A 1 131 ? 19.789 9.197 -19.608 1.00 87.88 131 TYR A O 1
ATOM 1047 N N . VAL A 1 132 ? 19.075 7.139 -20.163 1.00 88.25 132 VAL A N 1
ATOM 1048 C CA . VAL A 1 132 ? 18.435 6.825 -18.885 1.00 88.25 132 VAL A CA 1
ATOM 1049 C C . VAL A 1 132 ? 19.302 5.837 -18.121 1.00 88.25 132 VAL A C 1
ATOM 1051 O O . VAL A 1 132 ? 19.692 4.794 -18.646 1.00 88.25 132 VAL A O 1
ATOM 1054 N N . LEU A 1 133 ? 19.604 6.155 -16.865 1.00 88.56 133 LEU A N 1
ATOM 1055 C CA . LEU A 1 133 ? 20.192 5.230 -15.904 1.00 88.56 133 LEU A CA 1
ATOM 1056 C C . LEU A 1 133 ? 19.109 4.756 -14.940 1.00 88.56 133 LEU A C 1
ATOM 1058 O O . LEU A 1 133 ? 18.320 5.563 -14.455 1.00 88.56 133 LEU A O 1
ATOM 1062 N N . SER A 1 134 ? 19.125 3.466 -14.629 1.00 87.06 134 SER A N 1
ATOM 1063 C CA . SER A 1 134 ? 18.115 2.782 -13.825 1.00 87.06 134 SER A CA 1
ATOM 1064 C C . SER A 1 134 ? 18.794 1.922 -12.754 1.00 87.06 134 SER A C 1
ATOM 1066 O O . SER A 1 134 ? 19.608 1.066 -13.092 1.00 87.06 134 SER A O 1
ATOM 1068 N N . LYS A 1 135 ? 18.501 2.151 -11.468 1.00 84.75 135 LYS A N 1
ATOM 1069 C CA . LYS A 1 135 ? 18.899 1.274 -10.348 1.00 84.75 135 LYS A CA 1
ATOM 1070 C C . LYS A 1 135 ? 17.747 0.319 -10.074 1.00 84.75 135 LYS A C 1
ATOM 1072 O O . LYS A 1 135 ? 16.638 0.804 -9.907 1.00 84.75 135 LYS A O 1
ATOM 1077 N N . HIS A 1 136 ? 17.992 -0.978 -9.989 1.00 80.88 136 HIS A N 1
ATOM 1078 C CA . HIS A 1 136 ? 16.991 -2.016 -9.735 1.00 80.88 136 HIS A CA 1
ATOM 1079 C C . HIS A 1 136 ? 16.944 -2.442 -8.268 1.00 80.88 136 HIS A C 1
ATOM 1081 O O . HIS A 1 136 ? 17.809 -2.065 -7.477 1.00 80.88 136 HIS A O 1
ATOM 1087 N N . VAL A 1 137 ? 15.908 -3.202 -7.900 1.00 69.12 137 VAL A N 1
ATOM 1088 C CA . VAL A 1 137 ? 15.649 -3.617 -6.506 1.00 69.12 137 VAL A CA 1
ATOM 1089 C C . VAL A 1 137 ? 16.775 -4.481 -5.938 1.00 69.12 137 VAL A C 1
ATOM 1091 O O . VAL A 1 137 ? 17.137 -4.323 -4.780 1.00 69.12 137 VAL A O 1
ATOM 1094 N N . ASN A 1 138 ? 17.394 -5.329 -6.755 1.00 73.38 138 ASN A N 1
ATOM 1095 C CA . ASN A 1 138 ? 18.502 -6.197 -6.348 1.00 73.38 138 ASN A CA 1
ATOM 1096 C C . ASN A 1 138 ? 19.882 -5.503 -6.370 1.00 73.38 138 ASN A C 1
ATOM 1098 O O . ASN A 1 138 ? 20.897 -6.154 -6.606 1.00 73.38 138 ASN A O 1
ATOM 1102 N N . ASP A 1 139 ? 19.921 -4.176 -6.235 1.00 74.81 139 ASP A N 1
ATOM 1103 C CA . ASP A 1 139 ? 21.138 -3.362 -6.346 1.00 74.81 139 ASP A CA 1
ATOM 1104 C C . ASP A 1 139 ? 21.893 -3.476 -7.689 1.00 74.81 139 ASP A C 1
ATOM 1106 O O . ASP A 1 139 ? 23.045 -3.044 -7.808 1.00 74.81 139 ASP A O 1
ATOM 1110 N N . THR A 1 140 ? 21.246 -3.978 -8.749 1.00 82.44 140 THR A N 1
ATOM 1111 C CA . THR A 1 140 ? 21.804 -3.897 -10.107 1.00 82.44 140 THR A CA 1
ATOM 1112 C C . THR A 1 140 ? 21.508 -2.552 -10.763 1.00 82.44 140 THR A C 1
ATOM 1114 O O . THR A 1 140 ? 20.621 -1.803 -10.357 1.00 82.44 140 THR A O 1
ATOM 1117 N N . TYR A 1 141 ? 22.297 -2.210 -11.780 1.00 86.56 141 TYR A N 1
ATOM 1118 C CA . TYR A 1 141 ? 22.199 -0.940 -12.493 1.00 86.56 141 TYR A CA 1
ATOM 1119 C C . TYR A 1 141 ? 22.160 -1.207 -13.989 1.00 86.56 141 TYR A C 1
ATOM 1121 O O . TYR A 1 141 ? 22.938 -2.019 -14.486 1.00 86.56 141 TYR A O 1
ATOM 1129 N N . SER A 1 142 ? 21.313 -0.472 -14.701 1.00 86.62 142 SER A N 1
ATOM 1130 C CA . SER A 1 142 ? 21.220 -0.496 -16.158 1.00 86.62 142 SER A CA 1
ATOM 1131 C C . SER A 1 142 ? 21.279 0.909 -16.742 1.00 86.62 142 SER A C 1
ATOM 1133 O O . SER A 1 142 ? 21.009 1.900 -16.059 1.00 86.62 142 SER A O 1
ATOM 1135 N N . CYS A 1 143 ? 21.705 1.006 -17.999 1.00 87.75 143 CYS A N 1
ATOM 1136 C CA . CYS A 1 143 ? 21.813 2.269 -18.713 1.00 87.75 143 CYS A CA 1
ATOM 1137 C C . CYS A 1 143 ? 21.472 2.066 -20.189 1.00 87.75 143 CYS A C 1
ATOM 1139 O O . CYS A 1 143 ? 21.936 1.106 -20.786 1.00 87.75 143 CYS A O 1
ATOM 1141 N N . THR A 1 144 ? 20.726 2.991 -20.791 1.00 87.50 144 THR A N 1
ATOM 1142 C CA . THR A 1 144 ? 20.320 2.922 -22.209 1.00 87.50 144 THR A CA 1
ATOM 1143 C C . THR A 1 144 ? 21.393 3.433 -23.181 1.00 87.50 144 THR A C 1
ATOM 1145 O O . THR A 1 144 ? 21.078 3.834 -24.295 1.00 87.50 144 THR A O 1
ATOM 1148 N N . CYS A 1 145 ? 22.662 3.515 -22.763 1.00 86.06 145 CYS A N 1
ATOM 1149 C CA . CYS A 1 145 ? 23.733 4.008 -23.630 1.00 86.06 145 CYS A CA 1
ATOM 1150 C C . CYS A 1 145 ? 24.353 2.871 -24.466 1.00 86.06 145 CYS A C 1
ATOM 1152 O O . CYS A 1 145 ? 24.535 1.777 -23.922 1.00 86.06 145 CYS A O 1
ATOM 1154 N N . PRO A 1 146 ? 24.825 3.135 -25.700 1.00 85.19 146 PRO A N 1
ATOM 1155 C CA . PRO A 1 146 ? 25.418 2.108 -26.568 1.00 85.19 146 PRO A CA 1
ATOM 1156 C C . PRO A 1 146 ? 26.581 1.344 -25.919 1.00 85.19 146 PRO A C 1
ATOM 1158 O O . PRO A 1 146 ? 26.713 0.132 -26.051 1.00 85.19 146 PRO A O 1
ATOM 1161 N N . ALA A 1 147 ? 27.404 2.039 -25.126 1.00 84.31 147 ALA A N 1
ATOM 1162 C CA . ALA A 1 147 ? 28.521 1.425 -24.408 1.00 84.31 147 ALA A CA 1
ATOM 1163 C C . ALA A 1 147 ? 28.085 0.384 -23.356 1.00 84.31 147 ALA A C 1
ATOM 1165 O O . ALA A 1 147 ? 28.873 -0.486 -22.996 1.00 84.31 147 ALA A O 1
ATOM 1166 N N . TYR A 1 148 ? 26.861 0.483 -22.829 1.00 84.31 148 TYR A N 1
ATOM 1167 C CA . TYR A 1 148 ? 26.311 -0.495 -21.888 1.00 84.31 148 TYR A CA 1
ATOM 1168 C C . TYR A 1 148 ? 25.804 -1.745 -22.618 1.00 84.31 148 TYR A C 1
ATOM 1170 O O . TYR A 1 148 ? 26.068 -2.858 -22.165 1.00 84.31 148 TYR A O 1
ATOM 1178 N N . GLU A 1 149 ? 25.155 -1.558 -23.771 1.00 79.62 149 GLU A N 1
ATOM 1179 C CA . GLU A 1 149 ? 24.686 -2.647 -24.636 1.00 79.62 149 GLU A CA 1
ATOM 1180 C C . GLU A 1 149 ? 25.857 -3.449 -25.217 1.00 79.62 149 GLU A C 1
ATOM 1182 O O . GLU A 1 149 ? 25.919 -4.663 -25.039 1.00 79.62 149 GLU A O 1
ATOM 1187 N N . HIS A 1 150 ? 26.856 -2.780 -25.804 1.00 80.50 150 HIS A N 1
ATOM 1188 C CA . HIS A 1 150 ? 28.060 -3.440 -26.331 1.00 80.50 150 HIS A CA 1
ATOM 1189 C C . HIS A 1 150 ? 28.899 -4.141 -25.250 1.00 80.50 150 HIS A C 1
ATOM 1191 O O . HIS A 1 150 ? 29.681 -5.039 -25.549 1.00 80.50 150 HIS A O 1
ATOM 1197 N N . GLY A 1 151 ? 28.750 -3.738 -23.986 1.00 75.69 151 GLY A N 1
ATOM 1198 C CA . GLY A 1 151 ? 29.441 -4.335 -22.845 1.00 75.69 151 GLY A CA 1
ATOM 1199 C C . GLY A 1 151 ? 28.751 -5.565 -22.248 1.00 75.69 151 GLY A C 1
ATOM 1200 O O . GLY A 1 151 ? 29.145 -5.978 -21.154 1.00 75.69 151 GLY A O 1
ATOM 1201 N N . ASN A 1 152 ? 27.708 -6.113 -22.890 1.00 72.50 152 ASN A N 1
ATOM 1202 C CA . ASN A 1 152 ? 26.859 -7.185 -22.348 1.00 72.50 152 ASN A CA 1
ATOM 1203 C C . ASN A 1 152 ? 26.360 -6.880 -20.920 1.00 72.50 152 ASN A C 1
ATOM 1205 O O . ASN A 1 152 ? 26.383 -7.741 -20.042 1.00 72.50 152 ASN A O 1
ATOM 1209 N N . GLY A 1 153 ? 25.988 -5.624 -20.645 1.00 67.06 153 GLY A N 1
ATOM 1210 C CA . GLY A 1 153 ? 25.429 -5.214 -19.353 1.00 67.06 153 GLY A CA 1
ATOM 1211 C C . GLY A 1 153 ? 26.416 -5.149 -18.178 1.00 67.06 153 GLY A C 1
ATOM 1212 O O . GLY A 1 153 ? 25.989 -4.943 -17.042 1.00 67.06 153 GLY A O 1
ATOM 1213 N N . LYS A 1 154 ? 27.731 -5.293 -18.408 1.00 69.00 154 LYS A N 1
ATOM 1214 C CA . LYS A 1 154 ? 28.716 -5.397 -17.312 1.00 69.00 154 LYS A CA 1
ATOM 1215 C C . LYS A 1 154 ? 28.988 -4.077 -16.582 1.00 69.00 154 LYS A C 1
ATOM 1217 O O . LYS A 1 154 ? 29.036 -4.081 -15.358 1.00 69.00 154 LYS A O 1
ATOM 1222 N N . GLU A 1 155 ? 29.152 -2.952 -17.286 1.00 76.50 155 GLU A N 1
ATOM 1223 C CA . GLU A 1 155 ? 29.141 -1.587 -16.717 1.00 76.50 155 GLU A CA 1
ATOM 1224 C C . GLU A 1 155 ? 29.508 -0.538 -17.775 1.00 76.50 155 GLU A C 1
ATOM 1226 O O . GLU A 1 155 ? 30.418 -0.756 -18.570 1.00 76.50 155 GLU A O 1
ATOM 1231 N N . CYS A 1 156 ? 28.908 0.655 -17.720 1.00 87.50 156 CYS A N 1
ATOM 1232 C CA . CYS A 1 156 ? 29.331 1.803 -18.530 1.00 87.50 156 CYS A CA 1
ATOM 1233 C C . CYS A 1 156 ? 29.920 2.932 -17.664 1.00 87.50 156 CYS A C 1
ATOM 1235 O O . CYS A 1 156 ? 29.744 2.969 -16.439 1.00 87.50 156 CYS A O 1
ATOM 1237 N N . LYS A 1 157 ? 30.589 3.907 -18.301 1.00 88.06 157 LYS A N 1
ATOM 1238 C CA . LYS A 1 157 ? 31.143 5.095 -17.618 1.00 88.06 157 LYS A CA 1
ATOM 1239 C C . LYS A 1 157 ? 30.086 5.859 -16.806 1.00 88.06 157 LYS A C 1
ATOM 1241 O O . LYS A 1 157 ? 30.400 6.370 -15.731 1.00 88.06 157 LYS A O 1
ATOM 1246 N N . HIS A 1 158 ? 28.841 5.881 -17.285 1.00 87.94 158 HIS A N 1
ATOM 1247 C CA . HIS A 1 158 ? 27.723 6.559 -16.633 1.00 87.94 158 HIS A CA 1
ATOM 1248 C C . HIS A 1 158 ? 27.310 5.859 -15.333 1.00 87.94 158 HIS A C 1
ATOM 1250 O O . HIS A 1 158 ? 27.196 6.516 -14.302 1.00 87.94 158 HIS A O 1
ATOM 1256 N N . ILE A 1 159 ? 27.171 4.527 -15.343 1.00 88.75 159 ILE A N 1
ATOM 1257 C CA . ILE A 1 159 ? 26.839 3.742 -14.142 1.00 88.75 159 ILE A CA 1
ATOM 1258 C C . ILE A 1 159 ? 27.938 3.877 -13.087 1.00 88.75 159 ILE A C 1
ATOM 1260 O O . ILE A 1 159 ? 27.640 4.125 -11.921 1.00 88.75 159 ILE A O 1
ATOM 1264 N N . ARG A 1 160 ? 29.215 3.788 -13.483 1.00 88.56 160 ARG A N 1
ATOM 1265 C CA . ARG A 1 160 ? 30.347 3.961 -12.554 1.00 88.56 160 ARG A CA 1
ATOM 1266 C C . ARG A 1 160 ? 30.356 5.339 -11.899 1.00 88.56 160 ARG A C 1
ATOM 1268 O O . ARG A 1 160 ? 30.608 5.447 -10.701 1.00 88.56 160 ARG A O 1
ATOM 1275 N N . ALA A 1 161 ? 30.097 6.391 -12.677 1.00 88.25 161 ALA A N 1
ATOM 1276 C CA . ALA A 1 161 ? 29.974 7.745 -12.149 1.00 88.25 161 ALA A CA 1
ATOM 1277 C C . ALA A 1 161 ? 28.786 7.857 -11.185 1.00 88.25 161 ALA A C 1
ATOM 1279 O O . ALA A 1 161 ? 28.947 8.343 -10.069 1.00 88.25 161 ALA A O 1
ATOM 1280 N N . TRP A 1 162 ? 27.630 7.311 -11.564 1.00 89.06 162 TRP A N 1
ATOM 1281 C CA . TRP A 1 162 ? 26.422 7.375 -10.751 1.00 89.06 162 TRP A CA 1
ATOM 1282 C C . TRP A 1 162 ? 26.545 6.624 -9.421 1.00 89.06 162 TRP A C 1
ATOM 1284 O O . TRP A 1 162 ? 26.147 7.158 -8.388 1.00 89.06 162 TRP A O 1
ATOM 1294 N N . LYS A 1 163 ? 27.179 5.444 -9.407 1.00 88.56 163 LYS A N 1
ATOM 1295 C CA . LYS A 1 163 ? 27.494 4.706 -8.170 1.00 88.56 163 LYS A CA 1
ATOM 1296 C C . LYS A 1 163 ? 28.364 5.531 -7.217 1.00 88.56 163 LYS A C 1
ATOM 1298 O O . LYS A 1 163 ? 28.112 5.554 -6.013 1.00 88.56 163 LYS A O 1
ATOM 1303 N N . ARG A 1 164 ? 29.377 6.237 -7.740 1.00 87.44 164 ARG A N 1
ATOM 1304 C CA . ARG A 1 164 ? 30.225 7.128 -6.927 1.00 87.44 164 ARG A CA 1
ATOM 1305 C C . ARG A 1 164 ? 29.438 8.313 -6.373 1.00 87.44 164 ARG A C 1
ATOM 1307 O O . ARG A 1 164 ? 29.592 8.627 -5.195 1.00 87.44 164 ARG A O 1
ATOM 1314 N N . ASP A 1 165 ? 28.589 8.934 -7.188 1.00 86.88 165 ASP A N 1
ATOM 1315 C CA . ASP A 1 165 ? 27.736 10.049 -6.763 1.00 86.88 165 ASP A CA 1
ATOM 1316 C C . ASP A 1 165 ? 26.749 9.628 -5.670 1.00 86.88 165 ASP A C 1
ATOM 1318 O O . ASP A 1 165 ? 26.579 10.353 -4.688 1.00 86.88 165 ASP A O 1
ATOM 1322 N N . MET A 1 166 ? 26.138 8.446 -5.803 1.00 84.81 166 MET A N 1
ATOM 1323 C CA . MET A 1 166 ? 25.236 7.879 -4.796 1.00 84.81 166 MET A CA 1
ATOM 1324 C C . MET A 1 166 ? 25.970 7.637 -3.479 1.00 84.81 166 MET A C 1
ATOM 1326 O O . MET A 1 166 ? 25.573 8.193 -2.458 1.00 84.81 166 MET A O 1
ATOM 1330 N N . LYS A 1 167 ? 27.123 6.959 -3.517 1.00 87.12 167 LYS A N 1
ATOM 1331 C CA . LYS A 1 167 ? 27.951 6.723 -2.324 1.00 87.12 167 LYS A CA 1
ATOM 1332 C C . LYS A 1 167 ? 28.402 8.028 -1.656 1.00 87.12 167 LYS A C 1
ATOM 1334 O O . LYS A 1 167 ? 28.425 8.140 -0.431 1.00 87.12 167 LYS A O 1
ATOM 1339 N N . ARG A 1 168 ? 28.753 9.049 -2.448 1.00 86.81 168 ARG A N 1
ATOM 1340 C CA . ARG A 1 168 ? 29.102 10.384 -1.934 1.00 86.81 168 ARG A CA 1
ATOM 1341 C C . ARG A 1 168 ? 27.895 11.074 -1.298 1.00 86.81 168 ARG A C 1
ATOM 1343 O O . ARG A 1 168 ? 28.054 11.744 -0.282 1.00 86.81 168 ARG A O 1
ATOM 1350 N N . SER A 1 169 ? 26.709 10.920 -1.878 1.00 82.44 169 SER A N 1
ATOM 1351 C CA . SER A 1 169 ? 25.466 11.500 -1.360 1.00 82.44 169 SER A CA 1
ATOM 1352 C C . SER A 1 169 ? 25.047 10.839 -0.050 1.00 82.44 169 SER A C 1
ATOM 1354 O O . SER A 1 169 ? 24.781 11.543 0.919 1.00 82.44 169 SER A O 1
ATOM 1356 N N . GLU A 1 170 ? 25.090 9.509 0.023 1.00 83.50 170 GLU A N 1
ATOM 1357 C CA . GLU A 1 170 ? 24.842 8.736 1.246 1.00 83.50 170 GLU A CA 1
ATOM 1358 C C . GLU A 1 170 ? 25.795 9.144 2.372 1.00 83.50 170 GLU A C 1
ATOM 1360 O O . GLU A 1 170 ? 25.359 9.414 3.494 1.00 83.50 170 GLU A O 1
ATOM 1365 N N . LYS A 1 171 ? 27.091 9.279 2.059 1.00 87.12 171 LYS A N 1
ATOM 1366 C CA . LYS A 1 171 ? 28.091 9.762 3.015 1.00 87.12 171 LYS A CA 1
ATOM 1367 C C . LYS A 1 171 ? 27.756 11.171 3.517 1.00 87.12 171 LYS A C 1
ATOM 1369 O O . LYS A 1 171 ? 27.711 11.373 4.725 1.00 87.12 171 LYS A O 1
ATOM 1374 N N . ARG A 1 172 ? 27.432 12.115 2.623 1.00 85.81 172 ARG A N 1
ATOM 1375 C CA . ARG A 1 172 ? 27.032 13.487 3.003 1.00 85.81 172 ARG A CA 1
ATOM 1376 C C . ARG A 1 172 ? 25.779 13.515 3.878 1.00 85.81 172 ARG A C 1
ATOM 1378 O O . ARG A 1 172 ? 25.726 14.303 4.814 1.00 85.81 172 ARG A O 1
ATOM 1385 N N . ILE A 1 173 ? 24.777 12.684 3.583 1.00 77.38 173 ILE A N 1
ATOM 1386 C CA . ILE A 1 173 ? 23.549 12.586 4.389 1.00 77.38 173 ILE A CA 1
ATOM 1387 C C . ILE A 1 173 ? 23.874 12.041 5.780 1.00 77.38 173 ILE A C 1
ATOM 1389 O O . ILE A 1 173 ? 23.394 12.581 6.773 1.00 77.38 173 ILE A O 1
ATOM 1393 N N . THR A 1 174 ? 24.705 11.003 5.857 1.00 85.62 174 THR A N 1
ATOM 1394 C CA . THR A 1 174 ? 25.123 10.395 7.126 1.00 85.62 174 THR A CA 1
ATOM 1395 C C . THR A 1 174 ? 25.916 11.386 7.978 1.00 85.62 174 THR A C 1
ATOM 1397 O O . THR A 1 174 ? 25.605 11.574 9.150 1.00 85.62 174 THR A O 1
ATOM 1400 N N . GLU A 1 175 ? 26.878 12.091 7.379 1.00 89.50 175 GLU A N 1
ATOM 1401 C CA . GLU A 1 175 ? 27.654 13.145 8.043 1.00 89.50 175 GLU A CA 1
ATOM 1402 C C . GLU A 1 175 ? 26.768 14.315 8.498 1.00 89.50 175 GLU A C 1
ATOM 1404 O O . GLU A 1 175 ? 26.925 14.808 9.613 1.00 89.50 175 GLU A O 1
ATOM 1409 N N . ALA A 1 176 ? 25.805 14.745 7.675 1.00 81.31 176 ALA A N 1
ATOM 1410 C CA . ALA A 1 176 ? 24.862 15.801 8.040 1.00 81.31 176 ALA A CA 1
ATOM 1411 C C . ALA A 1 176 ? 23.947 15.386 9.202 1.00 81.31 176 ALA A C 1
ATOM 1413 O O . ALA A 1 176 ? 23.704 16.194 10.095 1.00 81.31 176 ALA A O 1
ATOM 1414 N N . ARG A 1 177 ? 23.477 14.130 9.220 1.00 84.69 177 ARG A N 1
ATOM 1415 C CA . ARG A 1 177 ? 22.692 13.569 10.331 1.00 84.69 177 ARG A CA 1
ATOM 1416 C C . ARG A 1 177 ? 23.505 13.527 11.621 1.00 84.69 177 ARG A C 1
ATOM 1418 O O . ARG A 1 177 ? 23.032 14.039 12.626 1.00 84.69 177 ARG A O 1
ATOM 1425 N N . ALA A 1 178 ? 24.734 13.011 11.569 1.00 87.44 178 ALA A N 1
ATOM 1426 C CA . ALA A 1 178 ? 25.627 12.972 12.726 1.00 87.44 178 ALA A CA 1
ATOM 1427 C C . ALA A 1 178 ? 25.934 14.381 13.260 1.00 87.44 178 ALA A C 1
ATOM 1429 O O . ALA A 1 178 ? 25.918 14.612 14.466 1.00 87.44 178 ALA A O 1
ATOM 1430 N N . LYS A 1 179 ? 26.151 15.357 12.366 1.00 86.25 179 LYS A N 1
ATOM 1431 C CA . LYS A 1 179 ? 26.351 16.758 12.758 1.00 86.25 179 LYS A CA 1
ATOM 1432 C C . LYS A 1 179 ? 25.102 17.358 13.411 1.00 86.25 179 LYS A C 1
ATOM 1434 O O . LYS A 1 179 ? 25.235 18.063 14.405 1.00 86.25 179 LYS A O 1
ATOM 1439 N N . ALA A 1 180 ? 23.913 17.093 12.871 1.00 82.50 180 ALA A N 1
ATOM 1440 C CA . ALA A 1 180 ? 22.655 17.569 13.446 1.00 82.50 180 ALA A CA 1
ATOM 1441 C C . ALA A 1 180 ? 22.390 16.948 14.829 1.00 82.50 180 ALA A C 1
ATOM 1443 O O . ALA A 1 180 ? 21.968 17.648 15.744 1.00 82.50 180 ALA A O 1
ATOM 1444 N N . GLU A 1 181 ? 22.694 15.660 15.000 1.00 86.75 181 GLU A N 1
ATOM 1445 C CA . GLU A 1 181 ? 22.593 14.960 16.284 1.00 86.75 181 GLU A CA 1
ATOM 1446 C C . GLU A 1 181 ? 23.565 15.535 17.326 1.00 86.75 181 GLU A C 1
ATOM 1448 O O . GLU A 1 181 ? 23.174 15.801 18.462 1.00 86.75 181 GLU A O 1
ATOM 1453 N N . GLU A 1 182 ? 24.808 15.825 16.931 1.00 87.31 182 GLU A N 1
ATOM 1454 C CA . GLU A 1 182 ? 25.787 16.490 17.798 1.00 87.31 182 GLU A CA 1
ATOM 1455 C C . GLU A 1 182 ? 25.342 17.903 18.204 1.00 87.31 182 GLU A C 1
ATOM 1457 O O . GLU A 1 182 ? 25.465 18.298 19.368 1.00 87.31 182 GLU A O 1
ATOM 1462 N N . GLN A 1 183 ? 24.809 18.673 17.251 1.00 82.31 183 GLN A N 1
ATOM 1463 C CA . GLN A 1 183 ? 24.270 20.008 17.510 1.00 82.31 183 GLN A CA 1
ATOM 1464 C C . GLN A 1 183 ? 23.100 19.951 18.490 1.00 82.31 183 GLN A C 1
ATOM 1466 O O . GLN A 1 183 ? 23.029 20.784 19.389 1.00 82.31 183 GLN A O 1
ATOM 1471 N N . GLU A 1 184 ? 22.216 18.965 18.351 1.00 83.81 184 GLU A N 1
ATOM 1472 C CA . GLU A 1 184 ? 21.092 18.755 19.261 1.00 83.81 184 GLU A CA 1
ATOM 1473 C C . GLU A 1 184 ? 21.569 18.363 20.667 1.00 83.81 184 GLU A C 1
ATOM 1475 O O . GLU A 1 184 ? 21.081 18.911 21.653 1.00 83.81 184 GLU A O 1
ATOM 1480 N N . ARG A 1 185 ? 22.575 17.483 20.777 1.00 84.00 185 ARG A N 1
ATOM 1481 C CA . ARG A 1 185 ? 23.156 17.060 22.062 1.00 84.00 185 ARG A CA 1
ATOM 1482 C C . ARG A 1 185 ? 23.830 18.204 22.820 1.00 84.00 185 ARG A C 1
ATOM 1484 O O . ARG A 1 185 ? 23.769 18.255 24.044 1.00 84.00 185 ARG A O 1
ATOM 1491 N N . THR A 1 186 ? 24.507 19.093 22.099 1.00 85.38 186 THR A N 1
ATOM 1492 C CA . THR A 1 186 ? 25.270 20.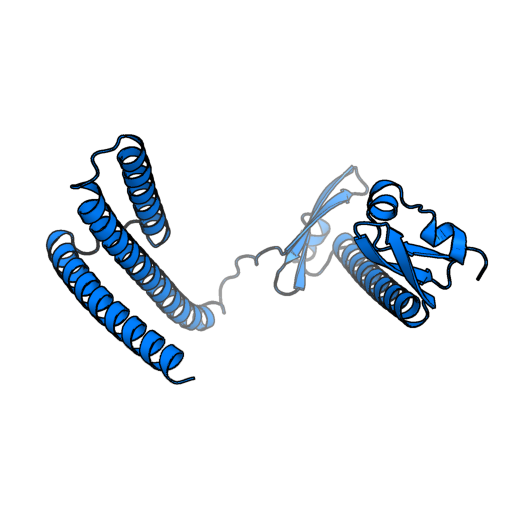215 22.674 1.00 85.38 186 THR A CA 1
ATOM 1493 C C . THR A 1 186 ? 24.461 21.508 22.787 1.00 85.38 186 THR A C 1
ATOM 1495 O O . THR A 1 186 ? 24.969 22.506 23.305 1.00 85.38 186 THR A O 1
ATOM 1498 N N . ALA A 1 187 ? 23.209 21.515 22.322 1.00 86.38 187 ALA A N 1
ATOM 1499 C CA . ALA A 1 187 ? 22.353 22.689 22.370 1.00 86.38 187 ALA A CA 1
ATOM 1500 C C . ALA A 1 187 ? 22.055 23.100 23.817 1.00 86.38 187 ALA A C 1
ATOM 1502 O O . ALA A 1 187 ? 21.629 22.298 24.650 1.00 86.38 187 ALA A O 1
ATOM 1503 N N . LYS A 1 188 ? 22.209 24.394 24.107 1.00 88.19 188 LYS A N 1
ATOM 1504 C CA . LYS A 1 188 ? 21.705 24.963 25.358 1.00 88.19 188 LYS A CA 1
ATOM 1505 C C . LYS A 1 188 ? 20.191 25.104 25.247 1.00 88.19 188 LYS A C 1
ATOM 1507 O O . LYS A 1 188 ? 19.699 25.679 24.276 1.00 88.19 188 LYS A O 1
ATOM 1512 N N . GLN A 1 189 ? 19.466 24.611 26.243 1.00 89.69 189 GLN A N 1
ATOM 1513 C CA . GLN A 1 189 ? 18.009 24.675 26.296 1.00 89.69 189 GLN A CA 1
ATOM 1514 C C . GLN A 1 189 ? 17.553 25.503 27.498 1.00 89.69 189 GLN A C 1
ATOM 1516 O O . GLN A 1 189 ? 18.037 25.313 28.612 1.00 89.69 189 GLN A O 1
ATOM 1521 N N . TRP A 1 190 ? 16.577 26.380 27.274 1.00 90.44 190 TRP A N 1
ATOM 1522 C CA . TRP A 1 190 ? 15.887 27.128 28.320 1.00 90.44 190 TRP A CA 1
ATOM 1523 C C . TRP A 1 190 ? 14.377 26.979 28.181 1.00 90.44 190 TRP A C 1
ATOM 1525 O O . TRP A 1 190 ? 13.845 26.828 27.078 1.00 90.44 190 TRP A O 1
ATOM 1535 N N . GLU A 1 191 ? 13.691 27.061 29.314 1.00 88.31 191 GLU A N 1
ATOM 1536 C CA . GLU A 1 191 ? 12.238 27.148 29.379 1.00 88.31 191 GLU A CA 1
ATOM 1537 C C . GLU A 1 191 ? 11.844 28.564 29.792 1.00 88.31 191 GLU A C 1
ATOM 1539 O O . GLU A 1 191 ? 12.210 29.034 30.868 1.00 88.31 191 GLU A O 1
ATOM 1544 N N . GLU A 1 192 ? 11.094 29.244 28.931 1.00 79.06 192 GLU A N 1
ATOM 1545 C CA . GLU A 1 192 ? 10.568 30.584 29.173 1.00 79.06 192 GLU A CA 1
ATOM 1546 C C . GLU A 1 192 ? 9.067 30.478 29.445 1.00 79.06 192 GLU A C 1
ATOM 1548 O O . GLU A 1 192 ? 8.320 29.890 28.654 1.00 79.06 192 GLU A O 1
ATOM 1553 N N . ARG A 1 193 ? 8.607 31.043 30.564 1.00 77.81 193 ARG A N 1
ATOM 1554 C CA . ARG A 1 193 ? 7.183 31.038 30.921 1.00 77.81 193 ARG A CA 1
ATOM 1555 C C . ARG A 1 193 ? 6.590 32.397 30.606 1.00 77.81 193 ARG A C 1
ATOM 1557 O O . ARG A 1 193 ? 7.010 33.407 31.159 1.00 77.81 193 ARG A O 1
ATOM 1564 N N . SER A 1 194 ? 5.564 32.422 29.764 1.00 66.12 194 SER A N 1
ATOM 1565 C CA . SER A 1 194 ? 4.793 33.642 29.540 1.00 66.12 194 SER A CA 1
ATOM 1566 C C . SER A 1 194 ? 3.574 33.638 30.452 1.00 66.12 194 SER A C 1
ATOM 1568 O O . SER A 1 194 ? 2.619 32.892 30.225 1.00 66.12 194 SER A O 1
ATOM 1570 N N . TRP A 1 195 ? 3.632 34.466 31.495 1.00 51.88 195 TRP A N 1
ATOM 1571 C CA . TRP A 1 195 ? 2.529 34.668 32.427 1.00 51.88 195 TRP A CA 1
ATOM 1572 C C . TRP A 1 195 ? 1.593 35.750 31.890 1.00 51.88 195 TRP A C 1
ATOM 1574 O O . TRP A 1 195 ? 1.945 36.927 31.817 1.00 51.88 195 TRP A O 1
ATOM 1584 N N . THR A 1 196 ? 0.382 35.355 31.513 1.00 57.38 196 THR A N 1
ATOM 1585 C CA . THR A 1 196 ? -0.722 36.286 31.256 1.00 57.38 196 THR A CA 1
ATOM 1586 C C . THR A 1 196 ? -1.886 35.930 32.169 1.00 57.38 196 THR A C 1
ATOM 1588 O O . THR A 1 196 ? -1.995 34.791 32.616 1.00 57.38 196 THR A O 1
ATOM 1591 N N . ARG A 1 197 ? -2.798 36.879 32.416 1.00 43.41 197 ARG A N 1
ATOM 1592 C CA . ARG A 1 197 ? -3.978 36.701 33.290 1.00 43.41 197 ARG A CA 1
ATOM 1593 C C . ARG A 1 197 ? -4.871 35.494 32.924 1.00 43.41 197 ARG A C 1
ATOM 1595 O O . ARG A 1 197 ? -5.695 35.099 33.737 1.00 43.41 197 ARG A O 1
ATOM 1602 N N . TRP A 1 198 ? -4.693 34.912 31.733 1.00 51.53 198 TRP A N 1
ATOM 1603 C CA . TRP A 1 198 ? -5.502 33.821 31.176 1.00 51.53 198 TRP A CA 1
ATOM 1604 C C . TRP A 1 198 ? -4.686 32.652 30.601 1.00 51.53 198 TRP A C 1
ATOM 1606 O O . TRP A 1 198 ? -5.276 31.742 30.030 1.00 51.53 198 TRP A O 1
ATOM 1616 N N . ASN A 1 199 ? -3.351 32.665 30.692 1.00 56.97 199 ASN A N 1
ATOM 1617 C CA . ASN A 1 199 ? -2.529 31.592 30.128 1.00 56.97 199 ASN A CA 1
ATOM 1618 C C . ASN A 1 199 ? -1.154 31.493 30.793 1.00 56.97 199 ASN A C 1
ATOM 1620 O O . ASN A 1 199 ? -0.488 32.509 31.003 1.00 56.97 199 ASN A O 1
ATOM 1624 N N . ASN A 1 200 ? -0.723 30.252 31.030 1.00 66.06 200 ASN A N 1
ATOM 1625 C CA . ASN A 1 200 ? 0.598 29.893 31.543 1.00 66.06 200 ASN A CA 1
ATOM 1626 C C . ASN A 1 200 ? 1.317 28.988 30.529 1.00 66.06 200 ASN A C 1
ATOM 1628 O O . ASN A 1 200 ? 1.493 27.791 30.751 1.00 66.06 200 ASN A O 1
ATOM 1632 N N . ASN A 1 201 ? 1.671 29.552 29.373 1.00 80.31 201 ASN A N 1
ATOM 1633 C CA . ASN A 1 201 ? 2.366 28.798 28.332 1.00 80.31 201 ASN A CA 1
ATOM 1634 C C . ASN A 1 201 ? 3.864 28.731 28.641 1.00 80.31 201 ASN A C 1
ATOM 1636 O O . ASN A 1 201 ? 4.494 29.756 28.913 1.00 80.31 201 ASN A O 1
ATOM 1640 N N . VAL A 1 202 ? 4.429 27.529 28.535 1.00 84.19 202 VAL A N 1
ATOM 1641 C CA . VAL A 1 202 ? 5.872 27.282 28.611 1.00 84.19 202 VAL A CA 1
ATOM 1642 C C . VAL A 1 202 ? 6.408 27.118 27.192 1.00 84.19 202 VAL A C 1
ATOM 1644 O O . VAL A 1 202 ? 5.896 26.304 26.421 1.00 84.19 202 VAL A O 1
ATOM 1647 N N . TYR A 1 203 ? 7.422 27.901 26.837 1.00 87.31 203 TYR A N 1
ATOM 1648 C CA . TYR A 1 203 ? 8.104 27.820 25.551 1.00 87.31 203 TYR A CA 1
ATOM 1649 C C . TYR A 1 203 ? 9.526 27.314 25.751 1.00 87.31 203 TYR A C 1
ATOM 1651 O O . TYR A 1 203 ? 10.251 27.796 26.617 1.00 87.31 203 TYR A O 1
ATOM 1659 N N . THR A 1 204 ? 9.943 26.374 24.911 1.00 87.25 204 THR A N 1
ATOM 1660 C CA . THR A 1 204 ? 11.310 25.860 24.904 1.00 87.25 204 THR A CA 1
ATOM 1661 C C . THR A 1 204 ? 12.102 26.641 23.872 1.00 87.25 204 THR A C 1
ATOM 1663 O O . THR A 1 204 ? 11.697 26.716 22.708 1.00 87.25 204 THR A O 1
ATOM 1666 N N . VAL A 1 205 ? 13.212 27.232 24.301 1.00 87.81 205 VAL A N 1
ATOM 1667 C CA . VAL A 1 205 ? 14.185 27.905 23.439 1.00 87.81 205 VAL A CA 1
ATOM 1668 C C . VAL A 1 205 ? 15.455 27.067 23.440 1.00 87.81 205 VAL A C 1
ATOM 1670 O O . VAL A 1 205 ? 16.000 26.786 24.506 1.00 87.81 205 VAL A O 1
ATOM 1673 N N . LYS A 1 206 ? 15.931 26.671 22.260 1.00 90.44 206 LYS A N 1
ATOM 1674 C CA . LYS A 1 206 ? 17.224 26.003 22.091 1.00 90.44 206 LYS A CA 1
ATOM 1675 C C . LYS A 1 206 ? 18.174 26.915 21.332 1.00 90.44 206 LYS A C 1
ATOM 1677 O O . LYS A 1 206 ? 17.769 27.561 20.366 1.00 90.44 206 LYS A O 1
ATOM 1682 N N . LYS A 1 207 ? 19.432 26.947 21.757 1.00 88.25 207 LYS A N 1
ATOM 1683 C CA . LYS A 1 207 ? 20.534 27.599 21.050 1.00 88.25 207 LYS A CA 1
ATOM 1684 C C . LYS A 1 207 ? 21.591 26.560 20.730 1.00 88.25 207 LYS A C 1
ATOM 1686 O O . LYS A 1 207 ? 22.136 25.918 21.628 1.00 88.25 207 LYS A O 1
ATOM 1691 N N . TYR A 1 208 ? 21.865 26.418 19.446 1.00 87.12 208 TYR A N 1
ATOM 1692 C CA . TYR A 1 208 ? 22.841 25.487 18.913 1.00 87.12 208 TYR A CA 1
ATOM 1693 C C . TYR A 1 208 ? 24.239 26.115 18.921 1.00 87.12 208 TYR A C 1
ATOM 1695 O O . TYR A 1 208 ? 24.397 27.338 18.974 1.00 87.12 208 TYR A O 1
ATOM 1703 N N . HIS A 1 209 ? 25.272 25.275 18.856 1.00 80.81 209 HIS A N 1
ATOM 1704 C CA . HIS A 1 209 ? 26.668 25.724 18.884 1.00 80.81 209 HIS A CA 1
ATOM 1705 C C . HIS A 1 209 ? 27.037 26.647 17.705 1.00 80.81 209 HIS A C 1
ATOM 1707 O O . HIS A 1 209 ? 27.917 27.493 17.825 1.00 80.81 209 HIS A O 1
ATOM 1713 N N . ASP A 1 210 ? 26.356 26.520 16.565 1.00 81.75 210 ASP A N 1
ATOM 1714 C CA . ASP A 1 210 ? 26.546 27.396 15.401 1.00 81.75 210 ASP A CA 1
ATOM 1715 C C . ASP A 1 210 ? 25.854 28.767 15.538 1.00 81.75 210 ASP A C 1
ATOM 1717 O O . ASP A 1 210 ? 25.883 29.570 14.608 1.00 81.75 210 ASP A O 1
ATOM 1721 N N . GLY A 1 211 ? 25.237 29.046 16.691 1.00 82.19 211 GLY A N 1
ATOM 1722 C CA . GLY A 1 211 ? 24.517 30.285 16.972 1.00 82.19 211 GLY A CA 1
ATOM 1723 C C . GLY A 1 211 ? 23.083 30.306 16.446 1.00 82.19 211 GLY A C 1
ATOM 1724 O O . GLY A 1 211 ? 22.357 31.262 16.734 1.00 82.19 211 GLY A O 1
ATOM 1725 N N . SER A 1 212 ? 22.645 29.269 15.723 1.00 87.12 212 SER A N 1
ATOM 1726 C CA . SER A 1 212 ? 21.242 29.128 15.344 1.00 87.12 212 SER A CA 1
ATOM 1727 C C . SER A 1 212 ? 20.373 28.902 16.584 1.00 87.12 212 SER A C 1
ATOM 1729 O O . SER A 1 212 ? 20.820 28.385 17.613 1.00 87.12 212 SER A O 1
ATOM 1731 N N . MET A 1 213 ? 19.116 29.335 16.512 1.00 87.94 213 MET A N 1
ATOM 1732 C CA . MET A 1 213 ? 18.158 29.185 17.604 1.00 87.94 213 MET A CA 1
ATOM 1733 C C . MET A 1 213 ? 16.877 28.539 17.101 1.00 87.94 213 MET A C 1
ATOM 1735 O O . MET A 1 213 ? 16.496 28.742 15.953 1.00 87.94 213 MET A O 1
ATOM 1739 N N . SER A 1 214 ? 16.197 27.795 17.969 1.00 90.69 214 SER A N 1
ATOM 1740 C CA . SER A 1 214 ? 14.844 27.297 17.731 1.00 90.69 214 SER A CA 1
ATOM 1741 C C . SER A 1 214 ? 13.941 27.614 18.920 1.00 90.69 214 SER A C 1
ATOM 1743 O O . SER A 1 214 ? 14.386 27.659 20.068 1.00 90.69 214 SER A O 1
ATOM 1745 N N . CYS A 1 215 ? 12.660 27.888 18.659 1.00 88.94 215 CYS A N 1
ATOM 1746 C CA . CYS A 1 215 ? 11.674 28.129 19.709 1.00 88.94 215 CYS A CA 1
ATOM 1747 C C . CYS A 1 215 ? 10.331 27.477 19.376 1.00 88.94 215 CYS A C 1
ATOM 1749 O O . CYS A 1 215 ? 9.852 27.567 18.246 1.00 88.94 215 CYS A O 1
ATOM 1751 N N . THR A 1 216 ? 9.687 26.872 20.377 1.00 90.44 216 THR A N 1
ATOM 1752 C CA . THR A 1 216 ? 8.365 26.232 20.227 1.00 90.44 216 THR A CA 1
ATOM 1753 C C . THR A 1 216 ? 7.199 27.225 20.141 1.00 90.44 216 THR A C 1
ATOM 1755 O O . THR A 1 216 ? 6.045 26.820 19.987 1.00 90.44 216 THR A O 1
ATOM 1758 N N . CYS A 1 217 ? 7.451 28.536 20.225 1.00 85.56 217 CYS A N 1
ATOM 1759 C CA . CYS A 1 217 ? 6.393 29.536 20.128 1.00 85.56 217 CYS A CA 1
ATOM 1760 C C . CYS A 1 217 ? 5.875 29.701 18.688 1.00 85.56 217 CYS A C 1
ATOM 1762 O O . CYS A 1 217 ? 6.609 29.577 17.705 1.00 85.56 217 CYS A O 1
ATOM 1764 N N . LYS A 1 218 ? 4.592 30.065 18.556 1.00 86.31 218 LYS A N 1
ATOM 1765 C CA . LYS A 1 218 ? 3.956 30.284 17.246 1.00 86.31 218 LYS A CA 1
ATOM 1766 C C . LYS A 1 218 ? 4.670 31.360 16.422 1.00 86.31 218 LYS A C 1
ATOM 1768 O O . LYS A 1 218 ? 4.791 31.206 15.216 1.00 86.31 218 LYS A O 1
ATOM 1773 N N . HIS A 1 219 ? 5.164 32.422 17.060 1.00 86.19 219 HIS A N 1
ATOM 1774 C CA . HIS A 1 219 ? 5.820 33.528 16.356 1.00 86.19 219 HIS A CA 1
ATOM 1775 C C . HIS A 1 219 ? 7.108 33.082 15.648 1.00 86.19 219 HIS A C 1
ATOM 1777 O O . HIS A 1 219 ? 7.310 33.414 14.484 1.00 86.19 219 HIS A O 1
ATOM 1783 N N . PHE A 1 220 ? 7.917 32.243 16.305 1.00 88.50 220 PHE A N 1
ATOM 1784 C CA . PHE A 1 220 ? 9.122 31.666 15.709 1.00 88.50 220 PHE A CA 1
ATOM 1785 C C . PHE A 1 220 ? 8.790 30.751 14.522 1.00 88.50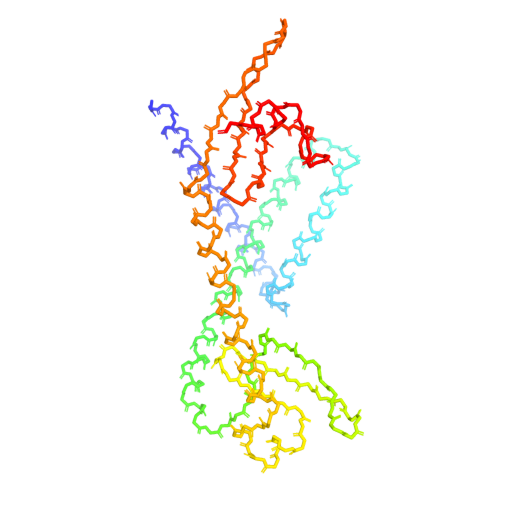 220 PHE A C 1
ATOM 1787 O O . PHE A 1 220 ? 9.457 30.815 13.496 1.00 88.50 220 PHE A O 1
ATOM 1794 N N . LYS A 1 221 ? 7.711 29.960 14.620 1.00 86.56 221 LYS A N 1
ATOM 1795 C CA . LYS A 1 221 ? 7.243 29.098 13.522 1.00 86.56 221 LYS A CA 1
ATOM 1796 C C . LYS A 1 221 ? 6.895 29.882 12.248 1.00 86.56 221 LYS A C 1
ATOM 1798 O O . LYS A 1 221 ? 7.125 29.369 11.160 1.00 86.56 221 LYS A O 1
ATOM 1803 N N . TYR A 1 222 ? 6.331 31.085 12.377 1.00 86.50 222 TYR A N 1
ATOM 1804 C CA . TYR A 1 222 ? 5.931 31.899 11.223 1.00 86.50 222 TYR A CA 1
ATOM 1805 C C . TYR A 1 222 ? 7.047 32.813 10.704 1.00 86.50 222 TYR A C 1
ATOM 1807 O O . TYR A 1 222 ? 7.164 32.985 9.497 1.00 86.50 222 TYR A O 1
ATOM 1815 N N . ASN A 1 223 ? 7.874 33.371 11.594 1.00 87.38 223 ASN A N 1
ATOM 1816 C CA . ASN A 1 223 ? 8.806 34.450 11.243 1.00 87.38 223 ASN A CA 1
ATOM 1817 C C . ASN A 1 223 ? 10.291 34.066 11.363 1.00 87.38 223 ASN A C 1
ATOM 1819 O O . ASN A 1 223 ? 11.154 34.897 11.090 1.00 87.38 223 ASN A O 1
ATOM 1823 N N . GLY A 1 224 ? 10.615 32.864 11.852 1.00 85.00 224 GLY A N 1
ATOM 1824 C CA . GLY A 1 224 ? 11.997 32.424 12.102 1.00 85.00 224 GLY A CA 1
ATOM 1825 C C . GLY A 1 224 ? 12.733 33.194 13.210 1.00 85.00 224 GLY A C 1
ATOM 1826 O O . GLY A 1 224 ? 13.909 32.945 13.457 1.00 85.00 224 GLY A O 1
ATOM 1827 N N . THR A 1 225 ? 12.062 34.130 13.887 1.00 86.88 225 THR A N 1
ATOM 1828 C CA . THR A 1 225 ? 12.589 34.955 14.986 1.00 86.88 225 THR A CA 1
ATOM 1829 C C . THR A 1 225 ? 11.507 35.151 16.051 1.00 86.88 225 THR A C 1
ATOM 1831 O O . THR A 1 225 ? 10.314 35.052 15.756 1.00 86.88 225 THR A O 1
ATOM 1834 N N . CYS A 1 226 ? 11.887 35.368 17.317 1.00 88.50 226 CYS A N 1
ATOM 1835 C CA . CYS A 1 226 ? 10.935 35.705 18.381 1.00 88.50 226 CYS A CA 1
ATOM 1836 C C . CYS A 1 226 ? 11.607 36.377 19.585 1.00 88.50 226 CYS A C 1
ATOM 1838 O O . CYS A 1 226 ? 12.793 36.170 19.833 1.00 88.50 226 CYS A O 1
ATOM 1840 N N . LYS A 1 227 ? 10.811 37.088 20.399 1.00 86.19 227 LYS A N 1
ATOM 1841 C CA . LYS A 1 227 ? 11.285 37.759 21.623 1.00 86.19 227 LYS A CA 1
ATOM 1842 C C . LYS A 1 227 ? 11.945 36.806 22.627 1.00 86.19 227 LYS A C 1
ATOM 1844 O O . LYS A 1 227 ? 12.874 37.208 23.319 1.00 86.19 227 LYS A O 1
ATOM 1849 N N . HIS A 1 228 ? 11.491 35.549 22.701 1.00 84.25 228 HIS A N 1
ATOM 1850 C CA . HIS A 1 228 ? 12.118 34.548 23.571 1.00 84.25 228 HIS A CA 1
ATOM 1851 C C . HIS A 1 228 ? 13.540 34.232 23.096 1.00 84.25 228 HIS A C 1
ATOM 1853 O O . HIS A 1 228 ? 14.461 34.205 23.898 1.00 84.25 228 HIS A O 1
ATOM 1859 N N . CYS A 1 229 ? 13.749 34.065 21.788 1.00 84.56 229 CYS A N 1
ATOM 1860 C CA . CYS A 1 229 ? 15.084 33.882 21.223 1.00 84.56 229 CYS A CA 1
ATOM 1861 C C . CYS A 1 229 ? 15.972 35.110 21.476 1.00 84.56 229 CYS A C 1
ATOM 1863 O O . CYS A 1 229 ? 17.112 34.948 21.899 1.00 84.56 229 CYS A O 1
ATOM 1865 N N . ASP A 1 230 ? 15.455 36.330 21.297 1.00 87.00 230 ASP A N 1
ATOM 1866 C CA . ASP A 1 230 ? 16.226 37.560 21.535 1.00 87.00 230 ASP A CA 1
ATOM 1867 C C . ASP A 1 230 ? 16.724 37.679 22.985 1.00 87.00 230 ASP A C 1
ATOM 1869 O O . ASP A 1 230 ? 17.866 38.079 23.209 1.00 87.00 230 ASP A O 1
ATOM 1873 N N . HIS A 1 231 ? 15.917 37.251 23.964 1.00 86.00 231 HIS A N 1
ATOM 1874 C CA . HIS A 1 231 ? 16.299 37.235 25.382 1.00 86.00 231 HIS A CA 1
ATOM 1875 C C . HIS A 1 231 ? 17.518 36.335 25.668 1.00 86.00 231 HIS A C 1
ATOM 1877 O O . HIS A 1 231 ? 18.351 36.664 26.517 1.00 86.00 231 HIS A O 1
ATOM 1883 N N . TYR A 1 232 ? 17.654 35.217 24.948 1.00 84.94 232 TYR A N 1
ATOM 1884 C CA . TYR A 1 232 ? 18.751 34.253 25.120 1.00 84.94 232 TYR A CA 1
ATOM 1885 C C . TYR A 1 232 ? 19.859 34.383 24.067 1.00 84.94 232 TYR A C 1
ATOM 1887 O O . TYR A 1 232 ? 20.852 33.658 24.123 1.00 84.94 232 TYR A O 1
ATOM 1895 N N . LYS A 1 233 ? 19.755 35.344 23.142 1.00 83.31 233 LYS A N 1
ATOM 1896 C CA . LYS A 1 233 ? 20.712 35.529 22.042 1.00 83.31 233 LYS A CA 1
ATOM 1897 C C . LYS A 1 233 ? 22.153 35.711 22.535 1.00 83.31 233 LYS A C 1
ATOM 1899 O O . LYS A 1 233 ? 23.071 35.137 21.950 1.00 83.31 233 LYS A O 1
ATOM 1904 N N . ASN A 1 234 ? 22.330 36.413 23.657 1.00 82.44 234 ASN A N 1
ATOM 1905 C CA . ASN A 1 234 ? 23.635 36.741 24.247 1.00 82.44 234 ASN A CA 1
ATOM 1906 C C . ASN A 1 234 ? 24.047 35.841 25.438 1.00 82.44 234 ASN A C 1
ATOM 1908 O O . ASN A 1 234 ? 25.064 36.120 26.066 1.00 82.44 234 ASN A O 1
ATOM 1912 N N . LYS A 1 235 ? 23.278 34.789 25.764 1.00 75.44 235 LYS A N 1
ATOM 1913 C CA . LYS A 1 235 ? 23.578 33.797 26.827 1.00 75.44 235 LYS A CA 1
ATOM 1914 C C . LYS A 1 235 ? 24.200 32.514 26.244 1.00 75.44 235 LYS A C 1
ATOM 1916 O O . LYS A 1 235 ? 24.921 31.777 26.960 1.00 75.44 235 LYS A O 1
#

InterPro domains:
  IPR007527 Zinc finger, SWIM-type [PF04434] (139-161)
  IPR007527 Zinc finger, SWIM-type [PF04434] (214-228)
  IPR007527 Zinc finger, SWIM-type [PS50966] (131-167)
  IPR007527 Zinc finger, SWIM-type [PS50966] (203-228)
  IPR011630 Nucleotide modification associated domain 1 [PF07659] (29-89)

Radius of gyration: 31.13 Å; chains: 1; bounding box: 68×62×64 Å

Sequence (235 aa):
MGQQQAKREIRISQYNTIREEAFEIFKKKNSDYGDAFADYGSVGVIVRMGDKIRRMSNITSNSITLVEDERLRDTLLDLANYAVMGLMLLDEKSKAESAIEEKVENIVLDHVLPLPTVHKKWITGSNGDEYVLSKHVNDTYSCTCPAYEHGNGKECKHIRAWKRDMKRSEKRITEARAKAEEQERTAKQWEERSWTRWNNNVYTVKKYHDGSMSCTCKHFKYNGTCKHCDHYKNK